Protein AF-A0A816RWE4-F1 (afdb_monomer)

Secondary structure (DSSP, 8-state):
-------PPPPPPP-----------S------PPP------------SS---PPPTTHHHHHHHHHHHHHHHHHHHHHHHHHHHHHHHHHHHHHHHHHHHHHHHHHHHHHHHHHHHHHHHHHHHHHHHHHHHHHHHHHHHHHHHHHHHHHHHHHHHHHHHHHHHHHHHHHHHHHHHHTT-

pLDDT: mean 78.73, std 23.12, range [39.03, 98.75]

Foldseek 3Di:
DDDDDDDDDDPDDDDDDDDDPPDDDPDDDDDDDDDDPDPDPDPPDDPPPPPPPPPPCVVVVVVVVVVVVVVVVVVVVVVVVVVVVVVVVVVVVVVVVVVVVVVVVVVVVVVVVVVVVVVVVVVVVVVVVVVVVVVVVVVVVVVVVVVVVVVVVVVVVVVVVVVVVVVVVVVVVVVVVVVD

Mean predicted aligned error: 17.68 Å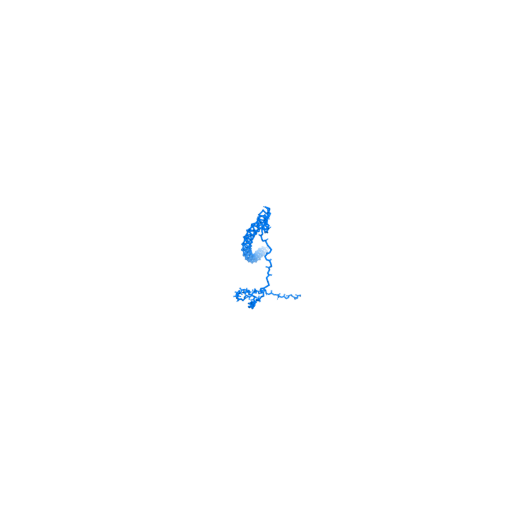

Sequence (180 aa):
MNGNPGRTFRPSDPVGYSREYAGKSPYPAGKHGKSLEHGSSIPVKNTAGLFRRIPANANTTIRQDIDAPEENVDEMRGNNQDLKVQMLELETANLRLCVDNENLKIQLGALELSNNQLRIDHNNIQEEFQKRIEKLDEENNGLKGKISSIESNFVKFMLSNRNVEKSQDQHLGNYLLAKN

Structure (mmCIF, N/CA/C/O backbone):
data_AF-A0A816RWE4-F1
#
_entry.id   AF-A0A816RWE4-F1
#
loop_
_atom_site.group_PDB
_atom_site.id
_atom_site.type_symbol
_atom_site.label_atom_id
_atom_site.label_alt_id
_atom_site.label_comp_id
_atom_site.label_asym_id
_atom_site.label_entity_id
_atom_site.label_seq_id
_atom_site.pdbx_PDB_ins_code
_atom_site.Cartn_x
_atom_site.Cartn_y
_atom_site.Cartn_z
_atom_site.occupancy
_atom_site.B_iso_or_equiv
_atom_site.auth_seq_id
_atom_site.auth_comp_id
_atom_site.auth_asym_id
_atom_site.auth_atom_id
_atom_site.pdbx_PDB_model_num
ATOM 1 N N . MET A 1 1 ? 11.931 -30.552 1.132 1.00 41.81 1 MET A N 1
ATOM 2 C CA . MET A 1 1 ? 12.435 -30.260 -0.227 1.00 41.81 1 MET A CA 1
ATOM 3 C C . MET A 1 1 ? 13.533 -29.222 -0.080 1.00 41.81 1 MET A C 1
ATOM 5 O O . MET A 1 1 ? 13.241 -28.100 0.301 1.00 41.81 1 MET A O 1
ATOM 9 N N . ASN A 1 2 ? 14.784 -29.650 -0.250 1.00 41.25 2 ASN A N 1
ATOM 10 C CA . ASN A 1 2 ? 15.987 -28.831 -0.091 1.00 41.25 2 ASN A CA 1
ATOM 11 C C . ASN A 1 2 ? 16.332 -28.176 -1.436 1.00 41.25 2 ASN A C 1
ATOM 13 O O . ASN A 1 2 ? 16.462 -28.890 -2.428 1.00 41.25 2 ASN A O 1
ATOM 17 N N . GLY A 1 3 ? 16.490 -26.851 -1.466 1.00 41.34 3 GLY A N 1
ATOM 18 C CA . GLY A 1 3 ? 16.921 -26.093 -2.644 1.00 41.34 3 GLY A CA 1
ATOM 19 C C . GLY A 1 3 ? 18.145 -25.235 -2.323 1.00 41.34 3 GLY A C 1
ATOM 20 O O . GLY A 1 3 ? 18.082 -24.364 -1.463 1.00 41.34 3 GLY A O 1
ATOM 21 N N . ASN A 1 4 ? 19.258 -25.524 -2.998 1.00 42.47 4 ASN A N 1
ATOM 22 C CA . ASN A 1 4 ? 20.558 -24.847 -2.907 1.00 42.47 4 ASN A CA 1
ATOM 23 C C . ASN A 1 4 ? 20.498 -23.343 -3.259 1.00 42.47 4 ASN A C 1
ATOM 25 O O . ASN A 1 4 ? 19.939 -23.009 -4.304 1.00 42.47 4 ASN A O 1
ATOM 29 N N . PRO A 1 5 ? 21.204 -22.455 -2.530 1.00 50.00 5 PRO A N 1
ATOM 30 C CA . PRO A 1 5 ? 21.540 -21.117 -2.999 1.00 50.00 5 PRO A CA 1
ATOM 31 C C . PRO A 1 5 ? 22.937 -21.145 -3.636 1.00 50.00 5 PRO A C 1
ATOM 33 O O . PRO A 1 5 ? 23.948 -21.302 -2.955 1.00 50.00 5 PRO A O 1
ATOM 36 N N . GLY A 1 6 ? 23.017 -21.022 -4.960 1.00 41.47 6 GLY A N 1
ATOM 37 C CA . GLY A 1 6 ? 24.295 -21.080 -5.663 1.00 41.47 6 GLY A CA 1
ATOM 38 C C . GLY A 1 6 ? 24.318 -20.231 -6.921 1.00 41.47 6 GLY A C 1
ATOM 39 O O . GLY A 1 6 ? 23.853 -20.686 -7.960 1.00 41.47 6 GLY A O 1
ATOM 40 N N . ARG A 1 7 ? 24.932 -19.046 -6.811 1.00 41.78 7 ARG A N 1
ATOM 41 C CA . ARG A 1 7 ? 26.006 -18.496 -7.671 1.00 41.78 7 ARG A CA 1
ATOM 42 C C . ARG A 1 7 ? 25.9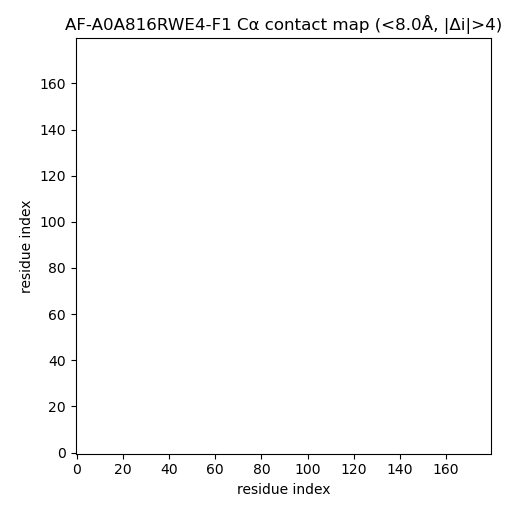33 -16.969 -7.694 1.00 41.78 7 ARG A C 1
ATOM 44 O O . ARG A 1 7 ? 25.131 -16.364 -8.395 1.00 41.78 7 ARG A O 1
ATOM 51 N N . THR A 1 8 ? 26.821 -16.362 -6.920 1.00 44.28 8 THR A N 1
ATOM 52 C CA . THR A 1 8 ? 27.220 -14.964 -7.038 1.00 44.28 8 THR A CA 1
ATOM 53 C C . THR A 1 8 ? 27.994 -14.780 -8.345 1.00 44.28 8 THR A C 1
ATOM 55 O O . THR A 1 8 ? 29.005 -15.442 -8.581 1.00 44.28 8 THR A O 1
ATOM 58 N N . PHE A 1 9 ? 27.514 -13.898 -9.221 1.00 40.12 9 PHE A N 1
ATOM 59 C CA . PHE A 1 9 ? 28.276 -13.446 -10.382 1.00 40.12 9 PHE A CA 1
ATOM 60 C C . PHE A 1 9 ? 29.355 -12.467 -9.905 1.00 40.12 9 PHE A C 1
ATOM 62 O O . PHE A 1 9 ? 29.047 -11.414 -9.349 1.00 40.12 9 PHE A O 1
ATOM 69 N N . ARG A 1 10 ? 30.626 -12.832 -10.094 1.00 47.78 10 ARG A N 1
ATOM 70 C CA . ARG A 1 10 ? 31.753 -11.897 -9.992 1.00 47.78 10 ARG A CA 1
ATOM 71 C C . ARG A 1 10 ? 31.844 -11.089 -11.294 1.00 47.78 10 ARG A C 1
ATOM 73 O O . ARG A 1 10 ? 31.761 -11.708 -12.355 1.00 47.78 10 ARG A O 1
ATOM 80 N N . PRO A 1 11 ? 32.069 -9.766 -11.249 1.00 44.19 11 PRO A N 1
ATOM 81 C CA . PRO A 1 11 ? 32.517 -9.021 -12.417 1.00 44.19 11 PRO A CA 1
ATOM 82 C C . PRO A 1 11 ? 33.961 -9.434 -12.709 1.00 44.19 11 PRO A C 1
ATOM 84 O O . PRO A 1 11 ? 34.829 -9.315 -11.848 1.00 44.19 11 PRO A O 1
ATOM 87 N N . SER A 1 12 ? 34.203 -9.988 -13.890 1.00 49.16 12 SER A N 1
ATOM 88 C CA . SER A 1 12 ? 35.543 -10.254 -14.407 1.00 49.16 12 SER A CA 1
ATOM 89 C C . SER A 1 12 ? 36.267 -8.945 -14.740 1.00 49.16 12 SER A C 1
ATOM 91 O O . SER A 1 12 ? 35.668 -8.026 -15.298 1.00 49.16 12 SER A O 1
ATOM 93 N N . ASP A 1 13 ? 37.547 -8.907 -14.377 1.00 45.16 13 ASP A N 1
ATOM 94 C CA . ASP A 1 13 ? 38.503 -7.805 -14.512 1.00 45.16 13 ASP A CA 1
ATOM 95 C C . ASP A 1 13 ? 38.613 -7.215 -15.939 1.00 45.16 13 ASP A C 1
ATOM 97 O O . ASP A 1 13 ? 38.348 -7.909 -16.928 1.00 45.16 13 ASP A O 1
ATOM 101 N N . PRO A 1 14 ? 39.048 -5.945 -16.082 1.00 46.03 14 PRO A N 1
ATOM 102 C CA . PRO A 1 14 ? 39.223 -5.305 -17.381 1.00 46.03 14 PRO A CA 1
ATOM 103 C C . PRO A 1 14 ? 40.399 -5.921 -18.152 1.00 46.03 14 PRO A C 1
ATOM 105 O O . PRO A 1 14 ? 41.547 -5.903 -17.708 1.00 46.03 14 PRO A O 1
ATOM 108 N N . VAL A 1 15 ? 40.117 -6.428 -19.353 1.00 45.50 15 VAL A N 1
ATOM 109 C CA . VAL A 1 15 ? 41.131 -6.873 -20.316 1.00 45.50 15 VAL A CA 1
ATOM 110 C C . VAL A 1 15 ? 41.875 -5.643 -20.842 1.00 45.50 15 VAL A C 1
ATOM 112 O O . VAL A 1 15 ? 41.379 -4.911 -21.697 1.00 45.50 15 VAL A O 1
ATOM 115 N N . GLY A 1 16 ? 43.072 -5.404 -20.307 1.00 39.03 16 GLY A N 1
ATOM 116 C CA . GLY A 1 16 ? 44.009 -4.415 -20.824 1.00 39.03 16 GLY A CA 1
ATOM 117 C C . GLY A 1 16 ? 44.544 -4.835 -22.192 1.00 39.03 16 GLY A C 1
ATOM 118 O O . GLY A 1 16 ? 45.297 -5.799 -22.300 1.00 39.03 16 GLY A O 1
ATOM 119 N N . TYR A 1 17 ? 44.188 -4.094 -23.240 1.00 40.75 17 TYR A N 1
ATOM 120 C CA . TYR A 1 17 ? 44.867 -4.174 -24.532 1.00 40.75 17 TYR A CA 1
ATOM 121 C C . TYR A 1 17 ? 45.996 -3.140 -24.581 1.00 40.75 17 TYR A C 1
ATOM 123 O O . TYR A 1 17 ? 45.806 -2.003 -25.007 1.00 40.75 17 TYR A O 1
ATOM 131 N N . SER A 1 18 ? 47.193 -3.551 -24.166 1.00 40.19 18 SER A N 1
ATOM 132 C CA . SER A 1 18 ? 48.439 -2.852 -24.493 1.00 40.19 18 SER A CA 1
ATOM 133 C C . SER A 1 18 ? 48.822 -3.172 -25.943 1.00 40.19 18 SER A C 1
ATOM 135 O O . SER A 1 18 ? 49.126 -4.319 -26.264 1.00 40.19 18 SER A O 1
ATOM 137 N N . ARG A 1 19 ? 48.817 -2.177 -26.842 1.00 41.38 19 ARG A N 1
ATOM 138 C CA . ARG A 1 19 ? 49.478 -2.292 -28.156 1.00 41.38 19 ARG A CA 1
ATOM 139 C C . ARG A 1 19 ? 50.948 -1.914 -28.009 1.00 41.38 19 ARG A C 1
ATOM 141 O O . ARG A 1 19 ? 51.299 -0.741 -28.085 1.00 41.38 19 ARG A O 1
ATOM 148 N N . GLU A 1 20 ? 51.809 -2.910 -27.857 1.00 42.03 20 GLU A N 1
ATOM 149 C CA . GLU A 1 20 ? 53.236 -2.753 -28.133 1.00 42.03 20 GLU A CA 1
ATOM 150 C C . GLU A 1 20 ? 53.453 -2.828 -29.654 1.00 42.03 20 GLU A C 1
ATOM 152 O O . GLU A 1 20 ? 53.408 -3.898 -30.260 1.00 42.03 20 GLU A O 1
ATOM 157 N N . TYR A 1 21 ? 53.666 -1.680 -30.303 1.00 42.62 21 TYR A N 1
ATOM 158 C CA . TYR A 1 21 ? 54.149 -1.630 -31.686 1.00 42.62 21 TYR A CA 1
ATOM 159 C C . TYR A 1 21 ? 55.658 -1.909 -31.704 1.00 42.62 21 TYR A C 1
ATOM 161 O O . TYR A 1 21 ? 56.482 -0.996 -31.695 1.00 42.62 21 TYR A O 1
ATOM 169 N N . ALA A 1 22 ? 56.034 -3.187 -31.748 1.00 43.06 22 ALA A N 1
ATOM 170 C CA . ALA A 1 22 ? 57.387 -3.592 -32.111 1.00 43.06 22 ALA A CA 1
ATOM 171 C C . ALA A 1 22 ? 57.537 -3.518 -33.640 1.00 43.06 22 ALA A C 1
ATOM 173 O O . ALA A 1 22 ? 57.115 -4.409 -34.377 1.00 43.06 22 ALA A O 1
ATOM 174 N N . GLY A 1 23 ? 58.130 -2.429 -34.128 1.00 51.44 23 GLY A N 1
ATOM 175 C CA . GLY A 1 23 ? 58.488 -2.270 -35.533 1.00 51.44 23 GLY A CA 1
ATOM 176 C C . GLY A 1 23 ? 59.539 -3.293 -35.965 1.00 51.44 23 GLY A C 1
ATOM 177 O O . GLY A 1 23 ? 60.712 -3.162 -35.622 1.00 51.44 23 GLY A O 1
ATOM 178 N N . LYS A 1 24 ? 59.132 -4.286 -36.761 1.00 43.72 24 LYS A N 1
ATOM 179 C CA . LYS A 1 24 ? 60.023 -5.060 -37.637 1.00 43.72 24 LYS A CA 1
ATOM 180 C C . LYS A 1 24 ? 59.318 -5.306 -38.972 1.00 43.72 24 LYS A C 1
ATOM 182 O O . LYS A 1 24 ? 58.283 -5.962 -39.024 1.00 43.72 24 LYS A O 1
ATOM 187 N N . SER A 1 25 ? 59.875 -4.733 -40.040 1.00 48.53 25 SER A N 1
ATOM 188 C CA . SER A 1 25 ? 59.449 -4.959 -41.426 1.00 48.53 25 SER A CA 1
ATOM 189 C C . SER A 1 25 ? 59.638 -6.439 -41.804 1.00 48.53 25 SER A C 1
ATOM 191 O O . SER A 1 25 ? 60.697 -6.990 -41.496 1.00 48.53 25 SER A O 1
ATOM 193 N N . PRO A 1 26 ? 58.665 -7.092 -42.467 1.00 51.38 26 PRO A N 1
ATOM 194 C CA . PRO A 1 26 ? 58.717 -8.522 -42.771 1.00 51.38 26 PRO A CA 1
ATOM 195 C C . PRO A 1 26 ? 59.536 -8.867 -44.027 1.00 51.38 26 PRO A C 1
ATOM 197 O O . PRO A 1 26 ? 59.559 -10.028 -44.431 1.00 51.38 26 PRO A O 1
ATOM 200 N N . TYR A 1 27 ? 60.216 -7.906 -44.661 1.00 55.62 27 TYR A N 1
ATOM 201 C CA . TYR A 1 27 ? 60.960 -8.169 -45.895 1.00 55.62 27 TYR A CA 1
ATOM 202 C C . TYR A 1 27 ? 62.472 -8.273 -45.644 1.00 55.62 27 TYR A C 1
ATOM 204 O O . TYR A 1 27 ? 63.076 -7.312 -45.161 1.00 55.62 27 TYR A O 1
ATOM 212 N N . PRO A 1 28 ? 63.120 -9.402 -45.989 1.00 47.84 28 PRO A N 1
ATOM 213 C CA . PRO A 1 28 ? 64.572 -9.493 -45.958 1.00 47.84 28 PRO A CA 1
ATOM 214 C C . PRO A 1 28 ? 65.176 -8.572 -47.025 1.00 47.84 28 PRO A C 1
ATOM 216 O O . PRO A 1 28 ? 64.747 -8.575 -48.179 1.00 47.84 28 PRO A O 1
ATOM 219 N N . ALA A 1 29 ? 66.195 -7.799 -46.643 1.00 56.84 29 ALA A N 1
ATOM 220 C CA . ALA A 1 29 ? 66.985 -6.991 -47.565 1.00 56.84 29 ALA A CA 1
ATOM 221 C C . ALA A 1 29 ? 67.617 -7.899 -48.636 1.00 56.84 29 ALA A C 1
ATOM 223 O O . ALA A 1 29 ? 68.521 -8.692 -48.358 1.00 56.84 29 ALA A O 1
ATOM 224 N N . GLY A 1 30 ? 67.090 -7.814 -49.859 1.00 43.62 30 GLY A N 1
ATOM 225 C CA . GLY A 1 30 ? 67.571 -8.560 -51.014 1.00 43.62 30 GLY A CA 1
ATOM 226 C C . GLY A 1 30 ? 69.014 -8.189 -51.343 1.00 43.62 30 GLY A C 1
ATOM 227 O O . GLY A 1 30 ? 69.360 -7.019 -51.483 1.00 43.62 30 GLY A O 1
ATOM 228 N N . LYS A 1 31 ? 69.858 -9.217 -51.439 1.00 46.16 31 LYS A N 1
ATOM 229 C CA . LYS A 1 31 ? 71.290 -9.134 -51.729 1.00 46.16 31 LYS A CA 1
ATOM 230 C C . LYS A 1 31 ? 71.556 -8.501 -53.099 1.00 46.16 31 LYS A C 1
ATOM 232 O O . LYS A 1 31 ? 70.871 -8.796 -54.072 1.00 46.16 31 LYS A O 1
ATOM 237 N N . HIS A 1 32 ? 72.622 -7.704 -53.140 1.00 47.59 32 HIS A N 1
ATOM 238 C CA . HIS A 1 32 ? 73.290 -7.144 -54.314 1.00 47.59 32 HIS A CA 1
ATOM 239 C C . HIS A 1 32 ? 73.225 -8.045 -55.561 1.00 47.59 32 HIS A C 1
ATOM 241 O O . HIS A 1 32 ? 73.818 -9.127 -55.599 1.00 47.59 32 HIS A O 1
ATOM 247 N N . GLY A 1 33 ? 72.531 -7.563 -56.594 1.00 39.75 33 GLY A N 1
ATOM 248 C CA . GLY A 1 33 ? 72.580 -8.118 -57.941 1.00 39.75 33 GLY A CA 1
ATOM 249 C C . GLY A 1 33 ? 73.895 -7.731 -58.609 1.00 39.75 33 GLY A C 1
ATOM 250 O O . GLY A 1 33 ? 74.193 -6.552 -58.775 1.00 39.75 33 GLY A O 1
ATOM 251 N N . LYS A 1 34 ? 74.692 -8.742 -58.946 1.00 44.53 34 LYS A N 1
ATOM 252 C CA . LYS A 1 34 ? 75.947 -8.626 -59.687 1.00 44.53 34 LYS A CA 1
ATOM 253 C C . LYS A 1 34 ? 75.674 -8.090 -61.094 1.00 44.53 34 LYS A C 1
ATOM 255 O O . LYS A 1 34 ? 74.778 -8.583 -61.776 1.00 44.53 34 LYS A O 1
ATOM 260 N N . SER A 1 35 ? 76.476 -7.123 -61.521 1.00 45.09 35 SER A N 1
ATOM 261 C CA . SER A 1 35 ? 76.560 -6.640 -62.897 1.00 45.09 35 SER A CA 1
ATOM 262 C C . SER A 1 35 ? 76.860 -7.814 -63.833 1.00 45.09 35 SER A C 1
ATOM 264 O O . SER A 1 35 ? 77.901 -8.457 -63.698 1.00 45.09 35 SER A O 1
ATOM 266 N N . LEU A 1 36 ? 75.949 -8.118 -64.759 1.00 43.00 36 LEU A N 1
ATOM 267 C CA . LEU A 1 36 ? 76.207 -9.046 -65.856 1.00 43.00 36 LEU A CA 1
ATOM 268 C C . LEU A 1 36 ? 76.582 -8.211 -67.085 1.00 43.00 36 LEU A C 1
ATOM 270 O O . LEU A 1 36 ? 75.723 -7.749 -67.833 1.00 43.00 36 LEU A O 1
ATOM 274 N N . GLU A 1 37 ? 77.878 -7.968 -67.256 1.00 47.75 37 GLU A N 1
ATOM 275 C CA . GLU A 1 37 ? 78.427 -7.383 -68.475 1.00 47.75 37 GLU A CA 1
ATOM 276 C C . GLU A 1 37 ? 78.462 -8.437 -69.582 1.00 47.75 37 GLU A C 1
ATOM 278 O O . GLU A 1 37 ? 79.441 -9.157 -69.739 1.00 47.75 37 GLU A O 1
ATOM 283 N N . HIS A 1 38 ? 77.400 -8.513 -70.379 1.00 40.59 38 HIS A N 1
ATOM 284 C CA . HIS A 1 38 ? 77.469 -9.094 -71.717 1.00 40.59 38 HIS A CA 1
ATOM 285 C C . HIS A 1 38 ? 76.705 -8.194 -72.688 1.00 40.59 38 HIS A C 1
ATOM 287 O O . HIS A 1 38 ? 75.512 -8.363 -72.939 1.00 40.59 38 HIS A O 1
ATOM 293 N N . GLY A 1 39 ? 77.428 -7.212 -73.231 1.00 41.03 39 GLY A N 1
ATOM 294 C CA . GLY A 1 39 ? 77.008 -6.432 -74.388 1.00 41.03 39 GLY A CA 1
ATOM 295 C C . GLY A 1 39 ? 76.934 -7.328 -75.619 1.00 41.0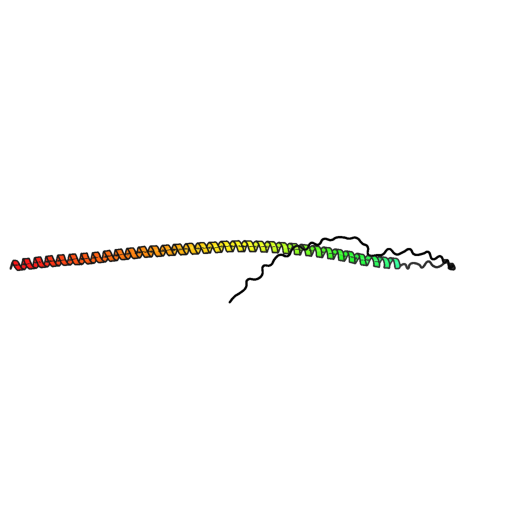3 39 GLY A C 1
ATOM 296 O O . GLY A 1 39 ? 77.905 -7.474 -76.355 1.00 41.03 39 GLY A O 1
ATOM 297 N N . SER A 1 40 ? 75.770 -7.935 -75.841 1.00 44.06 40 SER A N 1
ATOM 298 C CA . SER A 1 40 ? 75.396 -8.444 -77.155 1.00 44.06 40 SER A CA 1
ATOM 299 C C . SER A 1 40 ? 74.819 -7.280 -77.956 1.00 44.06 40 SER A C 1
ATOM 301 O O . SER A 1 40 ? 73.870 -6.612 -77.550 1.00 44.06 40 SER A O 1
ATOM 303 N N . SER A 1 41 ? 75.482 -6.987 -79.071 1.00 48.41 41 SER A N 1
ATOM 304 C CA . SER A 1 41 ? 75.121 -5.936 -80.013 1.00 48.41 41 SER A CA 1
ATOM 305 C C . SER A 1 41 ? 73.701 -6.184 -80.534 1.00 48.41 41 SER A C 1
ATOM 307 O O . SER A 1 41 ? 73.469 -7.106 -81.315 1.00 48.41 41 SER A O 1
ATOM 309 N N . ILE A 1 42 ? 72.733 -5.390 -80.068 1.00 49.12 42 ILE A N 1
ATOM 310 C CA . ILE A 1 42 ? 71.399 -5.340 -80.666 1.00 49.12 42 ILE A CA 1
ATOM 311 C C . ILE A 1 42 ? 71.553 -4.556 -81.973 1.00 49.12 42 ILE A C 1
ATOM 313 O O . ILE A 1 42 ? 71.934 -3.383 -81.924 1.00 49.12 42 ILE A O 1
ATOM 317 N N . PRO A 1 43 ? 71.266 -5.143 -83.147 1.00 43.16 43 PRO A N 1
ATOM 318 C CA . PRO A 1 43 ? 71.270 -4.382 -84.383 1.00 43.16 43 PRO A CA 1
ATOM 319 C C . PRO A 1 43 ? 70.187 -3.304 -84.287 1.00 43.16 43 PRO A C 1
ATOM 321 O O . PRO A 1 43 ? 69.002 -3.609 -84.129 1.00 43.16 43 PRO A O 1
ATOM 324 N N . VAL A 1 44 ? 70.607 -2.039 -84.374 1.00 44.94 44 VAL A N 1
ATOM 325 C CA . VAL A 1 44 ? 69.733 -0.866 -84.456 1.00 44.94 44 VAL A CA 1
ATOM 326 C C . VAL A 1 44 ? 68.933 -0.970 -85.753 1.00 44.94 44 VAL A C 1
ATOM 328 O O . VAL A 1 44 ? 69.330 -0.486 -86.811 1.00 44.94 44 VAL A O 1
ATOM 331 N N . LYS A 1 45 ? 67.792 -1.657 -85.691 1.00 43.78 45 LYS A N 1
ATOM 332 C CA . LYS A 1 45 ? 66.766 -1.574 -86.723 1.00 43.78 45 LYS A CA 1
ATOM 333 C C . LYS A 1 45 ? 66.095 -0.216 -86.562 1.00 43.78 45 LYS A C 1
ATOM 335 O O . LYS A 1 45 ? 65.339 -0.019 -85.619 1.00 43.78 45 LYS A O 1
ATOM 340 N N . ASN A 1 46 ? 66.441 0.697 -87.467 1.00 45.03 46 ASN A N 1
ATOM 341 C CA . ASN A 1 46 ? 65.725 1.921 -87.832 1.00 45.03 46 ASN A CA 1
ATOM 342 C C . ASN A 1 46 ? 64.485 2.223 -86.964 1.00 45.03 46 ASN A C 1
ATOM 344 O O . ASN A 1 46 ? 63.375 1.770 -87.243 1.00 45.03 46 ASN A O 1
ATOM 348 N N . THR A 1 47 ? 64.658 3.052 -85.937 1.00 49.75 47 THR A N 1
ATOM 349 C CA . THR A 1 47 ? 63.589 3.633 -85.104 1.00 49.75 47 THR A CA 1
ATOM 350 C C . THR A 1 47 ? 62.841 4.762 -85.827 1.00 49.75 47 THR A C 1
ATOM 352 O O . THR A 1 47 ? 62.389 5.719 -85.210 1.00 49.75 47 THR A O 1
ATOM 355 N N . ALA A 1 48 ? 62.666 4.654 -87.146 1.00 44.44 48 ALA A N 1
ATOM 356 C CA . ALA A 1 48 ? 61.958 5.644 -87.959 1.00 44.44 48 ALA A CA 1
ATOM 357 C C . ALA A 1 48 ? 60.434 5.401 -88.043 1.00 44.44 48 ALA A C 1
ATOM 359 O O . ALA A 1 48 ? 59.730 6.164 -88.695 1.00 44.44 48 ALA A O 1
ATOM 360 N N . GLY A 1 49 ? 59.900 4.362 -87.386 1.00 47.28 49 GLY A N 1
ATOM 361 C CA . GLY A 1 49 ? 58.474 4.008 -87.477 1.00 47.28 49 GLY A CA 1
ATOM 362 C C . GLY A 1 49 ? 57.813 3.522 -86.187 1.00 47.28 49 GLY A C 1
ATOM 363 O O . GLY A 1 49 ? 56.674 3.070 -86.235 1.00 47.28 49 GLY A O 1
ATOM 364 N N . LEU A 1 50 ? 58.490 3.591 -85.033 1.00 47.25 50 LEU A N 1
ATOM 365 C CA . LEU A 1 50 ? 57.987 3.005 -83.781 1.00 47.25 50 LEU A CA 1
ATOM 366 C C . LEU A 1 50 ? 57.331 4.008 -82.818 1.00 47.25 50 LEU A C 1
ATOM 368 O O . LEU A 1 50 ? 57.179 3.713 -81.635 1.00 47.25 50 LEU A O 1
ATOM 372 N N . PHE A 1 51 ? 56.876 5.163 -83.306 1.00 50.06 51 PHE A N 1
ATOM 373 C CA . PHE A 1 51 ? 55.850 5.918 -82.589 1.00 50.06 51 PHE A CA 1
ATOM 374 C C . PHE A 1 51 ? 54.517 5.198 -82.796 1.00 50.06 51 PHE A C 1
ATOM 376 O O . PHE A 1 51 ? 53.739 5.536 -83.689 1.00 50.06 51 PHE A O 1
ATOM 383 N N . ARG A 1 52 ? 54.248 4.170 -81.977 1.00 56.19 52 ARG A N 1
ATOM 384 C CA . ARG A 1 52 ? 52.871 3.704 -81.786 1.00 56.19 52 ARG A CA 1
ATOM 385 C C . ARG A 1 52 ? 52.080 4.926 -81.334 1.00 56.19 52 ARG A C 1
ATOM 387 O O . ARG A 1 52 ? 52.281 5.402 -80.220 1.00 56.19 52 ARG A O 1
ATOM 394 N N . ARG A 1 53 ? 51.237 5.470 -82.220 1.00 57.16 53 ARG A N 1
ATOM 395 C CA . ARG A 1 53 ? 50.255 6.489 -81.846 1.00 57.16 53 ARG A CA 1
ATOM 396 C C . ARG A 1 53 ? 49.500 5.921 -80.650 1.00 57.16 53 ARG A C 1
ATOM 398 O O . ARG A 1 53 ? 48.870 4.874 -80.787 1.00 57.16 53 ARG A O 1
ATOM 405 N N . ILE A 1 54 ? 49.611 6.572 -79.492 1.00 61.19 54 ILE A N 1
ATOM 406 C CA . ILE A 1 54 ? 48.697 6.317 -78.381 1.00 61.19 54 ILE A CA 1
ATOM 407 C C . ILE A 1 54 ? 47.304 6.511 -78.986 1.00 61.19 54 ILE A C 1
ATOM 409 O O . ILE A 1 54 ? 47.052 7.576 -79.564 1.00 61.19 54 ILE A O 1
ATOM 413 N N . PRO A 1 55 ? 46.448 5.479 -78.996 1.00 64.69 55 PRO A N 1
ATOM 414 C CA . PRO A 1 55 ? 45.157 5.609 -79.637 1.00 64.69 55 PRO A CA 1
ATOM 415 C C . PRO A 1 55 ? 44.396 6.702 -78.882 1.00 64.69 55 PRO A C 1
ATOM 417 O O . PRO A 1 55 ? 44.494 6.801 -77.660 1.00 64.69 55 PRO A O 1
ATOM 420 N N . ALA A 1 56 ? 43.706 7.586 -79.607 1.00 63.62 56 ALA A N 1
ATOM 421 C CA . ALA A 1 56 ? 43.099 8.790 -79.025 1.00 63.62 56 ALA A CA 1
ATOM 422 C C . ALA A 1 56 ? 42.126 8.479 -77.864 1.00 63.62 56 ALA A C 1
ATOM 424 O O . ALA A 1 56 ? 41.846 9.347 -77.043 1.00 63.62 56 ALA A O 1
ATOM 425 N N . ASN A 1 57 ? 41.668 7.226 -77.778 1.00 68.94 57 ASN A N 1
ATOM 426 C CA . ASN A 1 57 ? 40.805 6.691 -76.735 1.00 68.94 57 ASN A CA 1
ATOM 427 C C . ASN A 1 57 ? 41.535 6.197 -75.468 1.00 68.94 57 ASN A C 1
ATOM 429 O O . ASN A 1 57 ? 40.883 5.999 -74.451 1.00 68.94 57 ASN A O 1
ATOM 433 N N . ALA A 1 58 ? 42.859 6.015 -75.473 1.00 65.81 58 ALA A N 1
ATOM 434 C CA . ALA A 1 58 ? 43.580 5.540 -74.287 1.00 65.81 58 ALA A CA 1
ATOM 435 C C . ALA A 1 58 ? 43.490 6.551 -73.135 1.00 65.81 58 ALA A C 1
ATOM 437 O O . ALA A 1 58 ? 43.306 6.164 -71.989 1.00 65.81 58 ALA A O 1
ATOM 438 N N . ASN A 1 59 ? 43.533 7.852 -73.439 1.00 69.69 59 ASN A N 1
ATOM 439 C CA . ASN A 1 59 ? 43.365 8.901 -72.432 1.00 69.69 59 ASN A CA 1
ATOM 440 C C . ASN A 1 59 ? 41.936 8.967 -71.876 1.00 69.69 59 ASN A C 1
ATOM 442 O O . ASN A 1 59 ? 41.761 9.325 -70.717 1.00 69.69 59 ASN A O 1
ATOM 446 N N . THR A 1 60 ? 40.918 8.641 -72.677 1.00 72.31 60 THR A N 1
ATOM 447 C CA . THR A 1 60 ? 39.530 8.581 -72.193 1.00 72.31 60 THR A CA 1
ATOM 448 C C . THR A 1 60 ? 39.282 7.340 -71.345 1.00 72.31 60 THR A C 1
ATOM 450 O O . THR A 1 60 ? 38.635 7.458 -70.314 1.00 72.31 60 THR A O 1
ATOM 453 N N . THR A 1 61 ? 39.844 6.188 -71.720 1.00 72.62 61 THR A N 1
ATOM 454 C CA . THR A 1 61 ? 39.744 4.953 -70.928 1.00 72.62 61 THR A CA 1
ATOM 455 C C . THR A 1 61 ? 40.480 5.091 -69.597 1.00 72.62 61 THR A C 1
ATOM 457 O O . THR A 1 61 ? 39.893 4.815 -68.565 1.00 72.62 61 THR A O 1
ATOM 460 N N . ILE A 1 62 ? 41.699 5.646 -69.584 1.00 73.31 62 ILE A N 1
ATOM 461 C CA . ILE A 1 62 ? 42.445 5.890 -68.336 1.00 73.31 62 ILE A CA 1
ATOM 462 C C . ILE A 1 62 ? 41.699 6.857 -67.403 1.00 73.31 62 ILE A C 1
ATOM 464 O O . ILE A 1 62 ? 41.726 6.667 -66.196 1.00 73.31 62 ILE A O 1
ATOM 468 N N . ARG A 1 63 ? 41.026 7.887 -67.936 1.00 70.38 63 ARG A N 1
ATOM 469 C CA . ARG A 1 63 ? 40.197 8.789 -67.116 1.00 70.38 63 ARG A CA 1
ATOM 470 C C . ARG A 1 63 ? 38.995 8.065 -66.519 1.00 70.38 63 ARG A C 1
ATOM 472 O O . ARG A 1 63 ? 38.796 8.144 -65.320 1.00 70.38 63 ARG A O 1
ATOM 479 N N . GLN A 1 64 ? 38.269 7.290 -67.324 1.00 72.31 64 GLN A N 1
ATOM 480 C CA . GLN A 1 64 ? 37.158 6.465 -66.836 1.00 72.31 64 GLN A CA 1
ATOM 481 C C . GLN A 1 64 ? 37.607 5.456 -65.767 1.00 72.31 64 GLN A C 1
ATOM 483 O O . GLN A 1 64 ? 36.906 5.263 -64.778 1.00 72.31 64 GLN A O 1
ATOM 488 N N . ASP A 1 65 ? 38.794 4.866 -65.933 1.00 72.00 65 ASP A N 1
ATOM 489 C CA . ASP A 1 65 ? 39.385 3.921 -64.981 1.00 72.00 65 ASP A CA 1
ATOM 490 C C . ASP A 1 65 ? 39.841 4.590 -63.665 1.00 72.00 65 ASP A C 1
ATOM 492 O O . ASP A 1 65 ? 40.012 3.895 -62.665 1.00 72.00 65 ASP A O 1
ATOM 496 N N . ILE A 1 66 ? 40.040 5.915 -63.647 1.00 73.06 66 ILE A N 1
ATOM 497 C CA . ILE A 1 66 ? 40.377 6.706 -62.448 1.00 73.06 66 ILE A CA 1
ATOM 498 C C . ILE A 1 66 ? 39.110 7.254 -61.778 1.00 73.06 66 ILE A C 1
ATOM 500 O O . ILE A 1 66 ? 38.971 7.142 -60.563 1.00 73.06 66 ILE A O 1
ATOM 504 N N . ASP A 1 67 ? 38.166 7.779 -62.560 1.00 74.94 67 ASP A N 1
ATOM 505 C CA . ASP A 1 67 ? 36.946 8.412 -62.050 1.00 74.94 67 ASP A CA 1
ATOM 506 C C . ASP A 1 67 ? 36.007 7.383 -61.373 1.00 74.94 67 ASP A C 1
ATOM 508 O O . ASP A 1 67 ? 35.400 7.667 -60.341 1.00 74.94 67 ASP A O 1
ATOM 512 N N . ALA A 1 68 ? 35.922 6.151 -61.896 1.00 70.25 68 ALA A N 1
ATOM 513 C CA . ALA A 1 68 ? 35.061 5.097 -61.344 1.00 70.25 68 ALA A CA 1
ATOM 514 C C . ALA A 1 68 ? 35.438 4.629 -59.913 1.00 70.25 68 ALA A C 1
ATOM 516 O O . ALA A 1 68 ? 34.548 4.494 -59.068 1.00 70.25 68 ALA A O 1
ATOM 517 N N . PRO A 1 69 ? 36.716 4.352 -59.581 1.00 77.00 69 PRO A N 1
ATOM 518 C CA . PRO A 1 69 ? 37.098 4.063 -58.201 1.00 77.00 69 PRO A CA 1
ATOM 519 C C . PRO A 1 69 ? 37.007 5.286 -57.275 1.00 77.00 69 PRO A C 1
ATOM 521 O O . PRO A 1 69 ? 36.786 5.083 -56.082 1.00 77.00 69 PRO A O 1
ATOM 524 N N . GLU A 1 70 ? 37.134 6.522 -57.775 1.00 75.88 70 GLU A N 1
ATOM 525 C CA . GLU A 1 70 ? 36.915 7.738 -56.970 1.00 75.88 70 GLU A CA 1
ATOM 526 C C . GLU A 1 70 ? 35.445 7.879 -56.537 1.00 75.88 70 GLU A C 1
ATOM 528 O O . GLU A 1 70 ? 35.183 8.070 -55.348 1.00 75.88 70 GLU A O 1
ATOM 533 N N . GLU A 1 71 ? 34.489 7.661 -57.449 1.00 76.38 71 GLU A N 1
ATOM 534 C CA . GLU A 1 71 ? 33.048 7.674 -57.141 1.00 76.38 71 GLU A CA 1
ATOM 535 C C . GLU A 1 71 ? 32.678 6.627 -56.071 1.00 76.38 71 GLU A C 1
ATOM 537 O O . GLU A 1 71 ? 31.969 6.923 -55.109 1.00 76.38 71 GLU A O 1
ATOM 542 N N . ASN A 1 72 ? 33.245 5.420 -56.167 1.00 87.88 72 ASN A N 1
ATOM 543 C CA . ASN A 1 72 ? 33.046 4.358 -55.175 1.00 87.88 72 ASN A CA 1
ATOM 544 C C . ASN A 1 72 ? 33.660 4.712 -53.803 1.00 87.88 72 ASN A C 1
ATOM 546 O O . ASN A 1 72 ? 33.100 4.405 -52.751 1.00 87.88 72 ASN A O 1
ATOM 550 N N . VAL A 1 73 ? 34.813 5.389 -53.779 1.00 90.62 73 VAL A N 1
ATOM 551 C CA . VAL A 1 73 ? 35.435 5.844 -52.524 1.00 90.62 73 VAL A CA 1
ATOM 552 C C . VAL A 1 73 ? 34.593 6.917 -51.835 1.00 90.62 73 VAL A C 1
ATOM 554 O O . VAL A 1 73 ? 34.464 6.881 -50.605 1.00 90.62 73 VAL A O 1
ATOM 557 N N . ASP A 1 74 ? 34.003 7.837 -52.592 1.00 91.31 74 ASP A N 1
ATOM 558 C CA . ASP A 1 74 ? 33.110 8.860 -52.046 1.00 91.31 74 ASP A CA 1
ATOM 559 C C . ASP A 1 74 ? 31.798 8.255 -51.527 1.00 91.31 74 ASP A C 1
ATOM 561 O O . ASP A 1 74 ? 31.370 8.594 -50.419 1.00 91.31 74 ASP A O 1
ATOM 565 N N . GLU A 1 75 ? 31.220 7.283 -52.239 1.00 93.81 75 GLU A N 1
ATOM 566 C CA . GLU A 1 75 ? 30.056 6.522 -51.766 1.00 93.81 75 GLU A CA 1
ATOM 567 C C . GLU A 1 75 ? 30.370 5.761 -50.466 1.00 93.81 75 GLU A C 1
ATOM 569 O O . GLU A 1 75 ? 29.644 5.871 -49.473 1.00 93.81 75 GLU A O 1
ATOM 574 N N . MET A 1 76 ? 31.498 5.043 -50.411 1.00 94.50 76 MET A N 1
ATOM 575 C CA . MET A 1 76 ? 31.941 4.353 -49.194 1.00 94.50 76 MET A CA 1
ATOM 576 C C . MET A 1 76 ? 32.170 5.316 -48.025 1.00 94.50 76 MET A C 1
ATOM 578 O O . MET A 1 76 ? 31.908 4.959 -46.872 1.00 94.50 76 MET A O 1
ATOM 582 N N . ARG A 1 77 ? 32.665 6.531 -48.293 1.00 94.56 77 ARG A N 1
ATOM 583 C CA . ARG A 1 77 ? 32.850 7.568 -47.272 1.00 94.56 77 ARG A CA 1
ATOM 584 C C . ARG A 1 77 ? 31.507 8.072 -46.745 1.00 94.56 77 ARG A C 1
ATOM 586 O O . ARG A 1 77 ? 31.374 8.208 -45.528 1.00 94.56 77 ARG A O 1
ATOM 593 N N . GLY A 1 78 ? 30.533 8.298 -47.629 1.00 96.00 78 GLY A N 1
ATOM 594 C CA . GLY A 1 78 ? 29.157 8.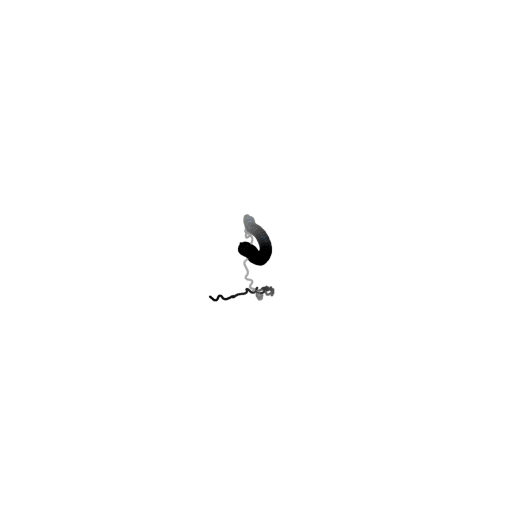648 -47.266 1.00 96.00 78 GLY A CA 1
ATOM 595 C C . GLY A 1 78 ? 28.519 7.579 -46.380 1.00 96.00 78 GLY A C 1
ATOM 596 O O . GLY A 1 78 ? 28.140 7.864 -45.246 1.00 96.00 78 GLY A O 1
ATOM 597 N N . ASN A 1 79 ? 28.550 6.321 -46.826 1.00 96.69 79 ASN A N 1
ATOM 598 C CA . ASN A 1 79 ? 28.013 5.183 -46.076 1.00 96.69 79 ASN A CA 1
ATOM 599 C C . ASN A 1 79 ? 28.661 5.030 -44.686 1.00 96.69 79 ASN A C 1
ATOM 601 O O . ASN A 1 79 ? 27.977 4.750 -43.702 1.00 96.69 79 ASN A O 1
ATOM 605 N N . ASN A 1 80 ? 29.978 5.238 -44.570 1.00 96.75 80 ASN A N 1
ATOM 606 C CA . ASN A 1 80 ? 30.664 5.210 -43.273 1.00 96.75 80 ASN A CA 1
ATOM 607 C C . ASN A 1 80 ? 30.188 6.326 -42.337 1.00 96.75 80 ASN A C 1
ATOM 609 O O . ASN A 1 80 ? 30.038 6.110 -41.132 1.00 96.75 80 ASN A O 1
ATOM 613 N N . GLN A 1 81 ? 29.975 7.523 -42.882 1.00 97.56 81 GLN A N 1
ATOM 614 C CA . GLN A 1 81 ? 29.489 8.656 -42.109 1.00 97.56 81 GLN A CA 1
ATOM 615 C C . GLN A 1 81 ? 28.058 8.406 -41.617 1.00 97.56 81 GLN A C 1
ATOM 617 O O . GLN A 1 81 ? 27.784 8.632 -40.438 1.00 97.56 81 GLN A O 1
ATOM 622 N N . ASP A 1 82 ? 27.189 7.861 -42.467 1.00 98.00 82 ASP A N 1
ATOM 623 C CA . ASP A 1 82 ? 25.808 7.521 -42.111 1.00 98.00 82 ASP A CA 1
ATOM 624 C C . ASP A 1 82 ? 25.746 6.433 -41.033 1.00 98.00 82 ASP A C 1
ATOM 626 O O . ASP A 1 82 ? 25.028 6.575 -40.042 1.00 98.00 82 ASP A O 1
ATOM 630 N N . LEU A 1 83 ? 26.558 5.378 -41.157 1.00 98.12 83 LEU A N 1
ATOM 631 C CA . LEU A 1 83 ? 26.668 4.338 -40.128 1.00 98.12 83 LEU A CA 1
ATOM 632 C C . LEU A 1 83 ? 27.150 4.904 -38.789 1.00 98.12 83 LEU A C 1
ATOM 634 O O . LEU A 1 83 ? 26.661 4.504 -37.731 1.00 98.12 83 LEU A O 1
ATOM 638 N N . LYS A 1 84 ? 28.086 5.857 -38.814 1.00 98.00 84 LYS A N 1
ATOM 639 C CA . LYS A 1 84 ? 28.563 6.524 -37.599 1.00 98.00 84 LYS A CA 1
ATOM 640 C C . LYS A 1 84 ? 27.462 7.351 -36.937 1.00 98.00 84 LYS A C 1
ATOM 642 O O . LYS A 1 84 ? 27.368 7.341 -35.711 1.00 98.00 84 LYS A O 1
ATOM 647 N N . VAL A 1 85 ? 26.633 8.038 -37.723 1.00 98.25 85 VAL A N 1
ATOM 648 C CA . VAL A 1 85 ? 25.467 8.773 -37.211 1.00 98.25 85 VAL A CA 1
ATOM 649 C C . VAL A 1 85 ? 24.466 7.805 -36.579 1.00 98.25 85 VAL A C 1
ATOM 651 O O . VAL A 1 85 ? 24.126 7.981 -35.412 1.00 98.25 85 VAL A O 1
ATOM 654 N N . GLN A 1 86 ? 24.088 6.733 -37.280 1.00 98.31 86 GLN A N 1
ATOM 655 C CA . GLN A 1 86 ? 23.163 5.719 -36.754 1.00 98.31 86 GLN A CA 1
ATOM 656 C C . GLN A 1 86 ? 23.673 5.084 -35.453 1.00 98.31 86 GLN A C 1
ATOM 658 O O . GLN A 1 86 ? 22.909 4.872 -34.513 1.00 98.31 86 GLN A O 1
ATOM 663 N N . MET A 1 87 ? 24.978 4.810 -35.364 1.00 98.50 87 MET A N 1
ATOM 664 C CA . MET A 1 87 ? 25.590 4.277 -34.147 1.00 98.50 87 MET A CA 1
ATOM 665 C C . MET A 1 87 ? 25.447 5.246 -32.964 1.00 98.50 87 MET A C 1
ATOM 667 O O . MET A 1 87 ? 25.073 4.819 -31.873 1.00 98.50 87 MET A O 1
ATOM 671 N N . LEU A 1 88 ? 25.699 6.541 -33.176 1.00 98.56 88 LEU A N 1
ATOM 672 C CA . LEU A 1 88 ? 25.558 7.566 -32.135 1.00 98.56 88 LEU A CA 1
ATOM 673 C C . LEU A 1 88 ? 24.096 7.771 -31.710 1.00 98.56 88 LEU A C 1
ATOM 675 O O . LEU A 1 88 ? 23.817 7.985 -30.528 1.00 98.56 88 LEU A O 1
ATOM 679 N N . GLU A 1 89 ? 23.153 7.684 -32.647 1.00 98.56 89 GLU A N 1
ATOM 680 C CA . GLU A 1 89 ? 21.718 7.744 -32.348 1.00 98.56 89 GLU A CA 1
ATOM 681 C C . GLU A 1 89 ? 21.275 6.558 -31.484 1.00 98.56 89 GLU A C 1
ATOM 683 O O . GLU A 1 89 ? 20.582 6.748 -30.481 1.00 98.56 89 GLU A O 1
ATOM 688 N N . LEU A 1 90 ? 21.727 5.344 -31.818 1.00 98.56 90 LEU A N 1
ATOM 689 C CA . LEU A 1 90 ? 21.458 4.142 -31.027 1.00 98.56 90 LEU A CA 1
ATOM 690 C C . LEU A 1 90 ? 22.090 4.216 -29.633 1.00 98.56 90 LEU A C 1
ATOM 692 O O . LEU A 1 90 ? 21.443 3.849 -28.652 1.00 98.56 90 LEU A O 1
ATOM 696 N N . GLU A 1 91 ? 23.322 4.714 -29.522 1.00 98.50 91 GLU A N 1
ATOM 697 C CA . GLU A 1 91 ? 23.987 4.924 -28.232 1.00 98.50 91 GLU A CA 1
ATOM 698 C C . GLU A 1 91 ? 23.208 5.923 -27.367 1.00 98.50 91 GLU A C 1
ATOM 700 O O . GLU A 1 91 ? 22.930 5.657 -26.196 1.00 98.50 91 GLU A O 1
ATOM 705 N N . THR A 1 92 ? 22.758 7.027 -27.965 1.00 98.50 92 THR A N 1
ATOM 706 C CA . THR A 1 92 ? 21.938 8.039 -27.288 1.00 98.50 92 THR A CA 1
ATOM 707 C C . THR A 1 92 ? 20.599 7.463 -26.821 1.00 98.50 92 THR A C 1
ATOM 709 O O . THR A 1 92 ? 20.183 7.693 -25.682 1.00 98.50 92 THR A O 1
ATOM 712 N N . ALA A 1 93 ? 19.924 6.683 -27.670 1.00 98.50 93 ALA A N 1
ATOM 713 C CA . ALA A 1 93 ? 18.672 6.019 -27.319 1.00 98.50 93 ALA A CA 1
ATOM 714 C C . ALA A 1 93 ? 18.864 5.012 -26.173 1.00 98.50 93 ALA A C 1
ATOM 716 O O . ALA A 1 93 ? 18.055 4.969 -25.246 1.00 98.50 93 ALA A O 1
ATOM 717 N N . ASN A 1 94 ? 19.957 4.246 -26.195 1.00 98.56 94 ASN A N 1
ATOM 718 C CA . ASN A 1 94 ? 20.283 3.291 -25.141 1.00 98.56 94 ASN A CA 1
ATOM 719 C C . ASN A 1 94 ? 20.566 3.993 -23.802 1.00 98.56 94 ASN A C 1
ATOM 721 O O . ASN A 1 94 ? 20.021 3.608 -22.771 1.00 98.56 94 ASN A O 1
ATOM 725 N N . LEU A 1 95 ? 21.342 5.081 -23.815 1.00 98.69 95 LEU A N 1
ATOM 726 C CA . LEU A 1 95 ? 21.588 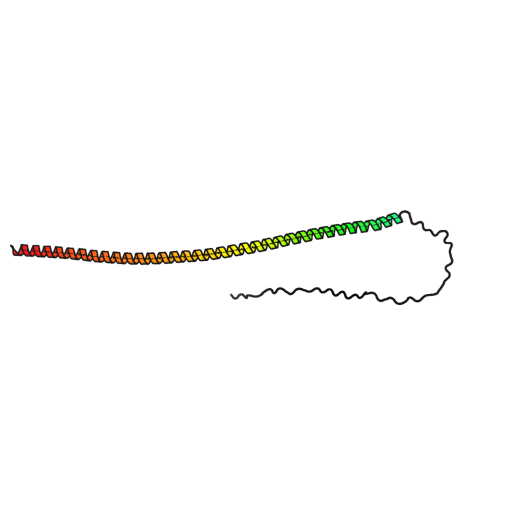5.889 -22.616 1.00 98.69 95 LEU A CA 1
ATOM 727 C C . LEU A 1 95 ? 20.288 6.435 -22.018 1.00 98.69 95 LEU A C 1
ATOM 729 O O . LEU A 1 95 ? 20.112 6.400 -20.799 1.00 98.69 95 LEU A O 1
ATOM 733 N N . ARG A 1 96 ? 19.348 6.882 -22.859 1.00 98.62 96 ARG A N 1
ATOM 734 C CA . ARG A 1 96 ? 18.028 7.331 -22.402 1.00 98.62 96 ARG A CA 1
ATOM 735 C C . ARG A 1 96 ? 17.241 6.206 -21.728 1.00 98.62 96 ARG A C 1
ATOM 737 O O . ARG A 1 96 ? 16.712 6.418 -20.642 1.00 98.62 96 ARG A O 1
ATOM 744 N N . LEU A 1 97 ? 17.223 5.011 -22.319 1.00 98.69 97 LEU A N 1
ATOM 745 C CA . LEU A 1 97 ? 16.574 3.843 -21.717 1.00 98.69 97 LEU A CA 1
ATOM 746 C C . LEU A 1 97 ? 17.206 3.453 -20.376 1.00 98.69 97 LEU A C 1
ATOM 748 O O . LEU A 1 97 ? 16.483 3.100 -19.446 1.00 98.69 97 LEU A O 1
ATOM 752 N N . CYS A 1 98 ? 18.531 3.542 -20.247 1.00 98.56 98 CYS A N 1
ATOM 753 C CA . CYS A 1 98 ? 19.218 3.314 -18.976 1.00 98.56 98 CYS A CA 1
ATOM 754 C C . CYS A 1 98 ? 18.766 4.311 -17.900 1.00 98.56 98 CYS A C 1
ATOM 756 O O . CYS A 1 98 ? 18.453 3.901 -16.784 1.00 98.56 98 CYS A O 1
ATOM 758 N N . VAL A 1 99 ? 18.684 5.602 -18.238 1.00 98.62 99 VAL A N 1
ATOM 759 C CA . VAL A 1 99 ? 18.194 6.641 -17.316 1.00 98.62 99 VAL A CA 1
ATOM 760 C C . VAL A 1 99 ? 16.742 6.383 -16.914 1.00 98.62 99 VAL A C 1
ATOM 762 O O . VAL A 1 99 ? 16.418 6.423 -15.728 1.00 98.62 99 VAL A O 1
ATOM 765 N N . ASP A 1 100 ? 15.873 6.070 -17.875 1.00 98.69 100 ASP A N 1
ATOM 766 C CA . ASP A 1 100 ? 14.464 5.772 -17.606 1.00 98.69 100 ASP A CA 1
ATOM 767 C C . ASP A 1 100 ? 14.312 4.532 -16.706 1.00 98.69 100 ASP A C 1
ATOM 769 O O . ASP A 1 100 ? 13.491 4.524 -15.788 1.00 98.69 100 ASP A O 1
ATOM 773 N N . ASN A 1 101 ? 15.146 3.508 -16.903 1.00 98.62 101 ASN A N 1
ATOM 774 C CA . ASN A 1 101 ? 15.165 2.310 -16.065 1.00 98.62 101 ASN A CA 1
ATOM 775 C C . ASN A 1 101 ? 15.569 2.624 -14.615 1.00 98.62 101 ASN A C 1
ATOM 777 O O . ASN A 1 101 ? 14.885 2.204 -13.681 1.00 98.62 101 ASN A O 1
ATOM 781 N N . GLU A 1 102 ? 16.633 3.404 -14.412 1.00 98.75 102 GLU A N 1
ATOM 782 C CA . GLU A 1 102 ? 17.050 3.820 -13.067 1.00 98.75 102 GLU A CA 1
ATOM 783 C C . GLU A 1 102 ? 15.982 4.684 -12.380 1.00 98.75 102 GLU A C 1
ATOM 785 O O . GLU A 1 102 ? 15.675 4.471 -11.206 1.00 98.75 102 GLU A O 1
ATOM 790 N N . ASN A 1 103 ? 15.321 5.579 -13.118 1.00 98.75 103 ASN A N 1
ATOM 791 C CA . ASN A 1 103 ? 14.195 6.353 -12.592 1.00 98.75 103 ASN A CA 1
ATOM 792 C C . ASN A 1 103 ? 13.035 5.453 -12.136 1.00 98.75 103 ASN A C 1
ATOM 794 O O . ASN A 1 103 ? 12.465 5.678 -11.067 1.00 98.75 103 ASN A O 1
ATOM 798 N N . LEU A 1 104 ? 12.698 4.417 -12.910 1.00 98.75 104 LEU A N 1
ATOM 799 C CA . LEU A 1 104 ? 11.665 3.448 -12.533 1.00 98.75 104 LEU A CA 1
ATOM 800 C C . LEU A 1 104 ? 12.053 2.645 -11.285 1.00 98.75 104 LEU A C 1
ATOM 802 O O . LEU A 1 104 ? 11.207 2.438 -10.415 1.00 98.75 104 LEU A O 1
ATOM 806 N N . LYS A 1 105 ? 13.322 2.240 -11.145 1.00 98.69 105 LYS A N 1
ATOM 807 C CA . LYS A 1 105 ? 13.814 1.574 -9.925 1.00 98.69 105 LYS A CA 1
ATOM 808 C C . LYS A 1 105 ? 13.682 2.467 -8.693 1.00 98.69 105 LYS A C 1
ATOM 810 O O . LYS A 1 105 ? 13.258 1.990 -7.643 1.00 98.69 105 LYS A O 1
ATOM 815 N N . ILE A 1 106 ? 14.001 3.756 -8.820 1.00 98.62 106 ILE A N 1
ATOM 816 C CA . ILE A 1 106 ? 13.845 4.731 -7.731 1.00 98.62 106 ILE A CA 1
ATOM 817 C C . ILE A 1 106 ? 12.370 4.864 -7.333 1.00 98.62 106 ILE A C 1
ATOM 819 O O . ILE A 1 106 ? 12.047 4.814 -6.145 1.00 98.62 106 ILE A O 1
ATOM 823 N N . GLN A 1 107 ? 11.467 4.996 -8.310 1.00 98.69 107 GLN A N 1
ATOM 824 C CA . GLN A 1 107 ? 10.025 5.081 -8.048 1.00 98.69 107 GLN A CA 1
ATOM 825 C C . GLN A 1 107 ? 9.491 3.816 -7.370 1.00 98.69 107 GLN A C 1
ATOM 827 O O . GLN A 1 107 ? 8.718 3.915 -6.416 1.00 98.69 107 GLN A O 1
ATOM 832 N N . LEU A 1 108 ? 9.932 2.637 -7.817 1.00 98.69 108 LEU A N 1
ATOM 833 C CA . LEU A 1 108 ? 9.575 1.366 -7.195 1.00 98.69 108 LEU A CA 1
ATOM 834 C C . LEU A 1 108 ? 10.028 1.321 -5.730 1.00 98.69 108 LEU A C 1
ATOM 836 O O . LEU A 1 108 ? 9.212 1.042 -4.856 1.00 98.69 108 LEU A O 1
ATOM 840 N N . GLY A 1 109 ? 11.284 1.679 -5.449 1.00 98.75 109 GLY A N 1
ATOM 841 C CA . GLY A 1 109 ? 11.800 1.721 -4.078 1.00 98.75 109 GLY A CA 1
ATOM 842 C C . GLY A 1 109 ? 11.028 2.694 -3.178 1.00 98.75 109 GLY A C 1
ATOM 843 O O . GLY A 1 109 ? 10.728 2.376 -2.028 1.00 98.75 109 GLY A O 1
ATOM 844 N N . ALA A 1 110 ? 10.631 3.860 -3.698 1.00 98.62 110 ALA A N 1
ATOM 845 C CA . ALA A 1 110 ? 9.801 4.810 -2.955 1.00 98.62 110 ALA A CA 1
ATOM 846 C C . ALA A 1 110 ? 8.405 4.244 -2.630 1.00 98.62 110 ALA A C 1
ATOM 848 O O . ALA A 1 110 ? 7.910 4.414 -1.512 1.00 98.62 110 ALA A O 1
ATOM 849 N N . LEU A 1 111 ? 7.781 3.540 -3.581 1.00 98.69 111 LEU A N 1
ATOM 850 C CA . LEU A 1 111 ? 6.492 2.876 -3.371 1.00 98.69 111 LEU A CA 1
ATOM 851 C C . LEU A 1 111 ? 6.592 1.732 -2.357 1.00 98.69 111 LEU A C 1
ATOM 853 O O . LEU A 1 111 ? 5.707 1.595 -1.513 1.00 98.69 111 LEU A O 1
ATOM 857 N N . GLU A 1 112 ? 7.663 0.941 -2.393 1.00 98.62 112 GLU A N 1
ATOM 858 C CA . GLU A 1 112 ? 7.910 -0.125 -1.415 1.00 98.62 112 GLU A CA 1
ATOM 859 C C . GLU A 1 112 ? 8.059 0.432 0.005 1.00 98.62 112 GLU A C 1
ATOM 861 O O . GLU A 1 112 ? 7.442 -0.084 0.940 1.00 98.62 112 GLU A O 1
ATOM 866 N N . LEU A 1 113 ? 8.816 1.522 0.176 1.00 98.50 113 LEU A N 1
ATOM 867 C CA . LEU A 1 113 ? 8.942 2.210 1.465 1.00 98.50 113 LEU A CA 1
ATOM 868 C C . LEU A 1 113 ? 7.590 2.733 1.963 1.00 98.50 113 LEU A C 1
ATOM 870 O O . LEU A 1 113 ? 7.235 2.510 3.121 1.00 98.50 113 LEU A O 1
ATOM 874 N N . SER A 1 114 ? 6.813 3.376 1.088 1.00 98.56 114 SER A N 1
ATOM 875 C CA . SER A 1 114 ? 5.475 3.868 1.429 1.00 98.56 114 SER A CA 1
ATOM 876 C C . SER A 1 114 ? 4.524 2.730 1.818 1.00 98.56 114 SER A C 1
ATOM 878 O O . SER A 1 114 ? 3.816 2.837 2.818 1.00 98.56 114 SER A O 1
ATOM 880 N N . ASN A 1 115 ? 4.547 1.611 1.090 1.00 98.62 115 ASN A N 1
ATOM 881 C CA . ASN A 1 115 ? 3.731 0.439 1.404 1.00 98.62 115 ASN A CA 1
ATOM 882 C C . ASN A 1 115 ? 4.110 -0.166 2.763 1.00 98.62 115 ASN A C 1
ATOM 884 O O . ASN A 1 115 ? 3.235 -0.469 3.574 1.00 98.62 115 ASN A O 1
ATOM 888 N N . ASN A 1 116 ? 5.408 -0.288 3.046 1.00 98.69 116 ASN A N 1
ATOM 889 C CA . ASN A 1 116 ? 5.887 -0.783 4.333 1.00 98.69 116 ASN A CA 1
ATOM 890 C C . ASN A 1 116 ? 5.455 0.125 5.490 1.00 98.69 116 ASN A C 1
ATOM 892 O O . ASN A 1 116 ? 5.013 -0.388 6.517 1.00 98.69 116 ASN A O 1
ATOM 896 N N . GLN A 1 117 ? 5.508 1.448 5.310 1.00 98.69 117 GLN A N 1
ATOM 897 C CA . GLN A 1 117 ? 5.009 2.389 6.313 1.00 98.69 117 GLN A CA 1
ATOM 898 C C . GLN A 1 117 ? 3.505 2.210 6.553 1.00 98.69 117 GLN A C 1
ATOM 900 O O . GLN A 1 117 ? 3.084 2.070 7.697 1.00 98.69 117 GLN A O 1
ATOM 905 N N . LEU A 1 118 ? 2.704 2.106 5.488 1.00 98.69 118 LEU A N 1
ATOM 906 C CA . LEU A 1 118 ? 1.261 1.868 5.606 1.00 98.69 118 LEU A CA 1
ATOM 907 C C . LEU A 1 118 ? 0.937 0.561 6.339 1.00 98.69 118 LEU A C 1
ATOM 909 O O . LEU A 1 118 ? -0.020 0.506 7.108 1.00 98.69 118 LEU A O 1
ATOM 913 N N . ARG A 1 119 ? 1.730 -0.496 6.132 1.00 98.56 119 ARG A N 1
ATOM 914 C CA . ARG A 1 119 ? 1.572 -1.763 6.861 1.00 98.56 119 ARG A CA 1
ATOM 915 C C . ARG A 1 119 ? 1.869 -1.611 8.352 1.00 98.56 119 ARG A C 1
ATOM 917 O O . ARG A 1 119 ? 1.156 -2.197 9.161 1.00 98.56 119 ARG A O 1
ATOM 924 N N . ILE A 1 120 ? 2.895 -0.841 8.714 1.00 98.56 120 ILE A N 1
ATOM 925 C CA . ILE A 1 120 ? 3.215 -0.540 10.117 1.00 98.56 120 ILE A CA 1
ATOM 926 C C . ILE A 1 120 ? 2.069 0.247 10.755 1.00 98.56 120 ILE A C 1
ATOM 928 O O . ILE A 1 120 ? 1.574 -0.146 11.809 1.00 98.56 120 ILE A O 1
ATOM 932 N N . ASP A 1 121 ? 1.605 1.306 10.093 1.00 98.62 121 ASP A N 1
ATOM 933 C CA . ASP A 1 121 ? 0.520 2.149 10.598 1.00 98.62 121 ASP A CA 1
ATOM 934 C C . ASP A 1 121 ? -0.772 1.341 10.774 1.00 98.62 121 ASP A C 1
ATOM 936 O O . ASP A 1 121 ? -1.440 1.451 11.802 1.00 98.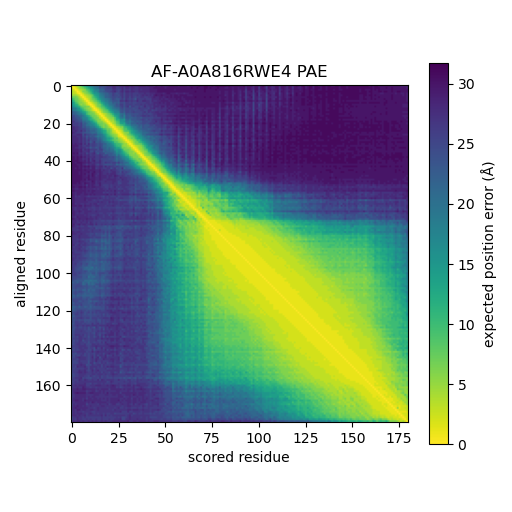62 121 ASP A O 1
ATOM 940 N N . HIS A 1 122 ? -1.092 0.467 9.814 1.00 98.62 122 HIS A N 1
ATOM 941 C CA . HIS A 1 122 ? -2.235 -0.437 9.906 1.00 98.62 122 HIS A CA 1
ATOM 942 C C . HIS A 1 122 ? -2.156 -1.350 11.135 1.00 98.62 122 HIS A C 1
ATOM 944 O O . HIS A 1 122 ? -3.127 -1.447 11.886 1.00 98.62 122 HIS A O 1
ATOM 950 N N . ASN A 1 123 ? -1.001 -1.979 11.366 1.00 98.56 123 ASN A N 1
ATOM 951 C CA . ASN A 1 123 ? -0.802 -2.855 12.519 1.00 98.56 123 ASN A CA 1
ATOM 952 C C . ASN A 1 123 ? -0.922 -2.082 13.840 1.00 98.56 123 ASN A C 1
ATOM 954 O O . ASN A 1 123 ? -1.599 -2.542 14.755 1.00 98.56 123 ASN A O 1
ATOM 958 N N . ASN A 1 124 ? -0.331 -0.887 13.922 1.00 98.56 124 ASN A N 1
ATOM 959 C CA . ASN A 1 124 ? -0.418 -0.037 15.111 1.00 98.56 124 ASN A CA 1
ATOM 960 C C . ASN A 1 124 ? -1.874 0.329 15.431 1.00 98.56 124 ASN A C 1
ATOM 962 O O . ASN A 1 124 ? -2.319 0.180 16.567 1.00 98.56 124 ASN A O 1
ATOM 966 N N . ILE A 1 125 ? -2.635 0.756 14.420 1.00 98.62 125 ILE A N 1
ATOM 967 C CA . ILE A 1 125 ? -4.057 1.090 14.568 1.00 98.62 125 ILE A CA 1
ATOM 968 C C . ILE A 1 125 ? -4.856 -0.136 15.025 1.00 98.62 125 ILE A C 1
ATOM 970 O O . ILE A 1 125 ? -5.707 -0.033 15.910 1.00 98.62 125 ILE A O 1
ATOM 974 N N . GLN A 1 126 ? -4.582 -1.307 14.448 1.00 98.62 126 GLN A N 1
ATOM 975 C CA . GLN A 1 126 ? -5.243 -2.550 14.837 1.00 98.62 126 GLN A CA 1
ATOM 976 C C . GLN A 1 126 ? -4.968 -2.904 16.308 1.00 98.62 126 GLN A C 1
ATOM 978 O O . GLN A 1 126 ? -5.899 -3.259 17.034 1.00 98.62 126 GLN A O 1
ATOM 983 N N . GLU A 1 127 ? -3.724 -2.763 16.770 1.00 98.50 127 GLU A N 1
ATOM 984 C CA . GLU A 1 127 ? -3.364 -2.972 18.175 1.00 98.50 127 GLU A CA 1
ATOM 985 C C . GLU A 1 127 ? -4.049 -1.970 19.115 1.00 98.50 127 GLU A C 1
ATOM 987 O O . GLU A 1 127 ? -4.513 -2.352 20.191 1.00 98.50 127 GLU A O 1
ATOM 992 N N . GLU A 1 128 ? -4.136 -0.693 18.735 1.00 98.62 128 GLU A N 1
ATOM 993 C CA . GLU A 1 128 ? -4.832 0.320 19.535 1.00 98.62 128 GLU A CA 1
ATOM 994 C C . GLU A 1 128 ? -6.327 0.022 19.667 1.00 98.62 128 GLU A C 1
ATOM 996 O O . GLU A 1 128 ? -6.878 0.105 20.771 1.00 98.62 128 GLU A O 1
ATOM 1001 N N . PHE A 1 129 ? -6.983 -0.377 18.573 1.00 98.62 129 PHE A N 1
ATOM 1002 C CA . PHE A 1 129 ? -8.383 -0.793 18.619 1.00 98.62 129 PHE A CA 1
ATOM 1003 C C . PHE A 1 129 ? -8.583 -2.016 19.510 1.00 98.62 129 PHE A C 1
ATOM 1005 O O . PHE A 1 129 ? -9.512 -2.025 20.318 1.00 98.62 129 PHE A O 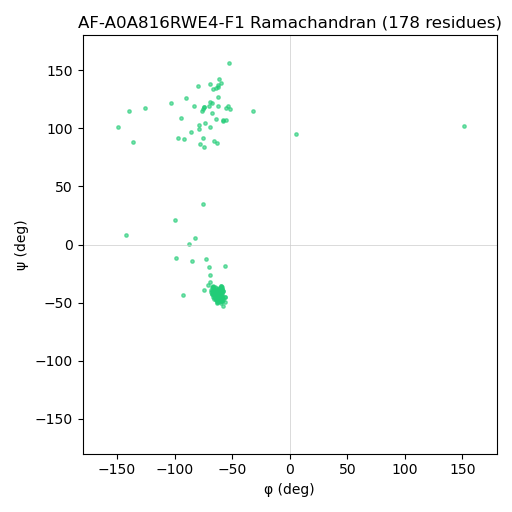1
ATOM 1012 N N . GLN A 1 130 ? -7.696 -3.007 19.421 1.00 98.69 130 GLN A N 1
ATOM 1013 C CA . GLN A 1 130 ? -7.766 -4.202 20.256 1.00 98.69 130 GLN A CA 1
ATOM 1014 C C . GLN A 1 130 ? -7.647 -3.854 21.749 1.00 98.69 130 GLN A C 1
ATOM 1016 O O . GLN A 1 130 ? -8.514 -4.229 22.539 1.00 98.69 130 GLN A O 1
ATOM 1021 N N . LYS A 1 131 ? -6.660 -3.030 22.127 1.00 98.62 131 LYS A N 1
ATOM 1022 C CA . LYS A 1 131 ? -6.505 -2.536 23.510 1.00 98.62 131 LYS A CA 1
ATOM 1023 C C . LYS A 1 131 ? -7.729 -1.756 23.984 1.00 98.62 131 LYS A C 1
ATOM 1025 O O . LYS A 1 131 ? -8.120 -1.837 25.150 1.00 98.62 131 LYS A O 1
ATOM 1030 N N . ARG A 1 132 ? -8.346 -0.964 23.099 1.00 98.69 132 ARG A N 1
ATOM 1031 C CA . ARG A 1 132 ? -9.552 -0.201 23.440 1.00 98.69 132 ARG A CA 1
ATOM 1032 C C . ARG A 1 132 ? -10.750 -1.112 23.695 1.00 98.69 132 ARG A C 1
ATOM 1034 O O . ARG A 1 132 ? -11.512 -0.822 24.615 1.00 98.69 132 ARG A O 1
ATOM 1041 N N . ILE A 1 133 ? -10.916 -2.170 22.903 1.00 98.75 133 ILE A N 1
ATOM 1042 C CA . ILE A 1 133 ? -11.972 -3.173 23.093 1.00 98.75 133 ILE A CA 1
ATOM 1043 C C . ILE A 1 133 ? -11.785 -3.880 24.436 1.00 98.75 133 ILE A C 1
ATOM 1045 O O . ILE A 1 133 ? -12.713 -3.889 25.238 1.00 98.75 133 ILE A O 1
ATOM 1049 N N . GLU A 1 134 ? -10.576 -4.363 24.726 1.00 98.69 134 GLU A N 1
ATOM 1050 C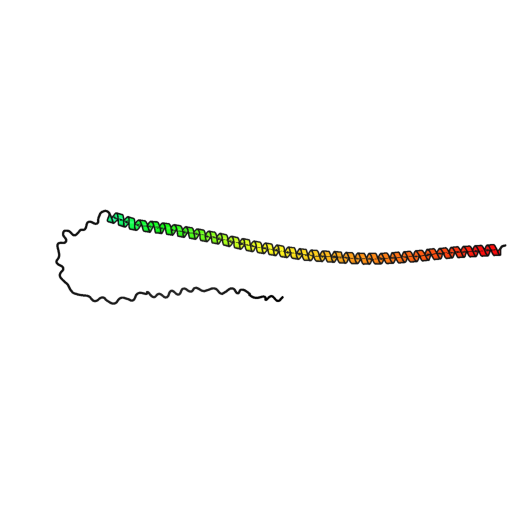 CA . GLU A 1 134 ? -10.261 -5.041 25.992 1.00 98.69 134 GLU A CA 1
ATOM 1051 C C . GLU A 1 134 ? -10.594 -4.169 27.206 1.00 98.69 134 GLU A C 1
ATOM 1053 O O . GLU A 1 134 ? -11.283 -4.606 28.128 1.00 98.69 134 GLU A O 1
ATOM 1058 N N . LYS A 1 135 ? -10.210 -2.888 27.165 1.00 98.69 135 LYS A N 1
ATOM 1059 C CA . LYS A 1 135 ? -10.553 -1.932 28.221 1.00 98.69 135 LYS A CA 1
ATOM 1060 C C . LYS A 1 135 ? -12.066 -1.762 28.398 1.00 98.69 135 LYS A C 1
ATOM 1062 O O . LYS A 1 135 ? -12.552 -1.690 29.525 1.00 98.69 135 LYS A O 1
ATOM 1067 N N . LEU A 1 136 ? -12.818 -1.668 27.300 1.00 98.69 136 LEU A N 1
ATOM 1068 C CA . LEU A 1 136 ? -14.276 -1.543 27.361 1.00 98.69 136 LEU A CA 1
ATOM 1069 C C . LEU A 1 136 ? -14.932 -2.811 27.920 1.00 98.69 136 LEU A C 1
ATOM 1071 O O . LEU A 1 136 ? -15.915 -2.713 28.655 1.00 98.69 136 LEU A O 1
ATOM 1075 N N . ASP A 1 137 ? -14.389 -3.986 27.618 1.00 98.69 137 ASP A N 1
ATOM 1076 C CA . ASP A 1 137 ? -14.870 -5.252 28.169 1.00 98.69 137 ASP A CA 1
ATOM 1077 C C . ASP A 1 137 ? -14.613 -5.351 29.677 1.00 98.69 137 ASP A C 1
ATOM 1079 O O . ASP A 1 137 ? -15.509 -5.742 30.432 1.00 98.69 137 ASP A O 1
ATOM 1083 N N . GLU A 1 138 ? -13.435 -4.935 30.145 1.00 98.56 138 GLU A N 1
ATOM 1084 C CA . GLU A 1 138 ? -13.126 -4.833 31.576 1.00 98.56 138 GLU A CA 1
ATOM 1085 C C . GLU A 1 138 ? -14.089 -3.881 32.300 1.00 98.56 138 GLU A C 1
ATOM 1087 O O . GLU A 1 138 ? -14.676 -4.244 33.326 1.00 98.56 138 GLU A O 1
ATOM 1092 N N . GLU A 1 139 ? -14.305 -2.683 31.748 1.00 98.56 139 GLU A N 1
ATOM 1093 C CA . GLU A 1 139 ? -15.241 -1.694 32.291 1.00 98.56 139 GLU A CA 1
ATOM 1094 C C . GLU A 1 139 ? -16.674 -2.248 32.340 1.00 98.56 139 GLU A C 1
ATOM 1096 O O . GLU A 1 139 ? -17.335 -2.177 33.383 1.00 98.56 139 GLU A O 1
ATOM 1101 N N . ASN A 1 140 ? -17.143 -2.868 31.253 1.00 98.62 140 ASN A N 1
ATOM 1102 C CA . ASN A 1 140 ? -18.469 -3.482 31.173 1.00 98.62 140 ASN A CA 1
ATOM 1103 C C . ASN A 1 140 ? -18.650 -4.610 32.195 1.00 98.62 140 ASN A C 1
ATOM 1105 O O . ASN A 1 140 ? -19.698 -4.699 32.839 1.00 98.62 140 ASN A O 1
ATOM 1109 N N . ASN A 1 141 ? -17.643 -5.463 32.375 1.00 98.50 141 ASN A N 1
ATOM 1110 C CA . ASN A 1 141 ? -17.683 -6.536 33.366 1.00 98.50 141 ASN A CA 1
ATOM 1111 C C . ASN A 1 141 ? -17.712 -5.977 34.796 1.00 98.50 141 ASN A C 1
ATOM 1113 O O . ASN A 1 141 ? -18.501 -6.440 35.626 1.00 98.50 141 ASN A O 1
ATOM 1117 N N . GLY A 1 142 ? -16.931 -4.929 35.072 1.00 98.56 142 GLY A N 1
ATOM 1118 C CA . GLY A 1 142 ? -16.975 -4.213 36.346 1.00 98.56 142 GLY A CA 1
ATOM 1119 C C . GLY A 1 142 ? -18.348 -3.591 36.629 1.00 98.56 142 GLY A C 1
ATOM 1120 O O . GLY A 1 142 ? -18.861 -3.693 37.747 1.00 98.56 142 GLY A O 1
ATOM 1121 N N . LEU A 1 143 ? -18.980 -2.982 35.621 1.00 98.75 143 LEU A N 1
ATOM 1122 C CA . LEU A 1 143 ? -20.334 -2.432 35.733 1.00 98.75 143 LEU A CA 1
ATOM 1123 C C . LEU A 1 143 ? -21.380 -3.524 35.978 1.00 98.75 143 LEU A C 1
ATOM 1125 O O . LEU A 1 143 ? -22.198 -3.374 36.886 1.00 98.75 143 LEU A O 1
ATOM 1129 N N . LYS A 1 144 ? -21.322 -4.646 35.250 1.00 98.62 144 LYS A N 1
ATOM 1130 C CA . LYS A 1 144 ? -22.201 -5.805 35.485 1.00 98.62 144 LYS A CA 1
ATOM 1131 C C . LYS A 1 144 ? -22.100 -6.311 36.925 1.00 98.62 144 LYS A C 1
ATOM 1133 O O . LYS A 1 144 ? -23.125 -6.513 37.568 1.00 98.62 144 LYS A O 1
ATOM 1138 N N . GLY A 1 145 ? -20.887 -6.434 37.469 1.00 98.50 145 GLY A N 1
ATOM 1139 C CA . GLY A 1 145 ? -20.684 -6.851 38.862 1.00 98.50 145 GLY A CA 1
ATOM 1140 C C . GLY A 1 145 ? -21.282 -5.876 39.887 1.00 98.50 145 GLY A C 1
ATOM 1141 O O . GLY A 1 145 ? -21.894 -6.297 40.876 1.00 98.50 145 GLY A O 1
ATOM 1142 N N . LYS A 1 146 ? -21.167 -4.565 39.637 1.00 98.62 146 LYS A N 1
ATOM 1143 C CA . LYS A 1 146 ? -21.823 -3.535 40.462 1.00 98.62 146 LYS A CA 1
ATOM 1144 C C . LYS A 1 146 ? -23.346 -3.652 40.395 1.00 98.62 146 LYS A C 1
ATOM 1146 O O . LYS A 1 146 ? -23.987 -3.595 41.441 1.00 98.62 146 LYS A O 1
ATOM 1151 N N . ILE A 1 147 ? -23.911 -3.868 39.205 1.00 98.75 147 ILE A N 1
ATOM 1152 C CA . ILE A 1 147 ? -25.355 -4.070 39.014 1.00 98.75 147 ILE A CA 1
ATOM 1153 C C . ILE A 1 147 ? -25.835 -5.288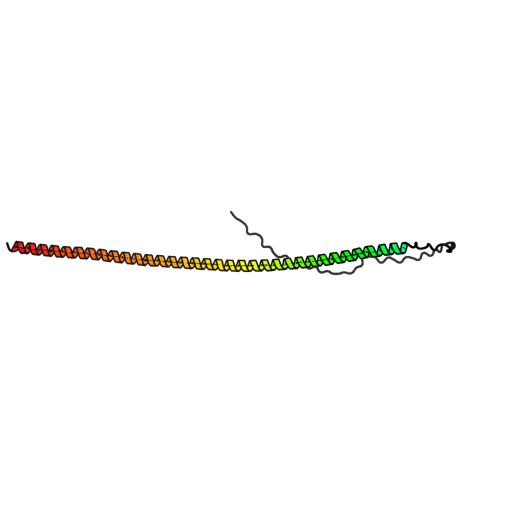 39.815 1.00 98.75 147 ILE A C 1
ATOM 1155 O O . ILE A 1 147 ? -26.731 -5.138 40.642 1.00 98.75 147 ILE A O 1
ATOM 1159 N N . SER A 1 148 ? -25.176 -6.444 39.692 1.00 98.44 148 SER A N 1
ATOM 1160 C CA . SER A 1 148 ? -25.531 -7.647 40.463 1.00 98.44 148 SER A CA 1
ATOM 1161 C C . SER A 1 148 ? -25.458 -7.431 41.979 1.00 98.44 148 SER A C 1
ATOM 1163 O O . SER A 1 148 ? -26.289 -7.940 42.733 1.00 98.44 148 SER A O 1
ATOM 1165 N N . SER A 1 149 ? -24.484 -6.646 42.451 1.00 98.44 149 SER A N 1
ATOM 1166 C CA . SER A 1 149 ? -24.367 -6.294 43.873 1.00 98.44 149 SER A CA 1
ATOM 1167 C C . SER A 1 149 ? -25.534 -5.418 44.341 1.00 98.44 149 SER A C 1
ATOM 1169 O O . SER A 1 149 ? -26.086 -5.648 45.419 1.00 98.44 149 SER A O 1
ATOM 1171 N N . ILE A 1 150 ? -25.936 -4.437 43.528 1.00 98.56 150 ILE A N 1
ATOM 1172 C CA . ILE A 1 150 ? -27.092 -3.572 43.804 1.00 98.56 150 ILE A CA 1
ATOM 1173 C C . ILE A 1 150 ? -28.380 -4.398 43.828 1.00 98.56 150 ILE A C 1
ATOM 1175 O O . ILE A 1 150 ? -29.151 -4.277 44.778 1.00 98.56 150 ILE A O 1
ATOM 1179 N N . GLU A 1 151 ? -28.590 -5.269 42.842 1.00 98.31 151 GLU A N 1
ATOM 1180 C CA . GLU A 1 151 ? -29.759 -6.153 42.769 1.00 98.31 151 GLU A CA 1
ATOM 1181 C C . GLU A 1 151 ? -29.860 -7.056 44.007 1.00 98.31 151 GLU A C 1
ATOM 1183 O O . GLU A 1 151 ? -30.916 -7.139 44.635 1.00 98.31 151 GLU A O 1
ATOM 1188 N N . SER A 1 152 ? -28.749 -7.669 44.427 1.00 98.31 152 SER A N 1
ATOM 1189 C CA . SER A 1 152 ? -28.694 -8.493 45.642 1.00 98.31 152 SER A CA 1
ATOM 1190 C C . SER A 1 152 ? -29.055 -7.699 46.901 1.00 98.31 152 SER A C 1
ATOM 1192 O O . SER A 1 152 ? -29.860 -8.146 47.725 1.00 98.31 152 SER A O 1
ATOM 1194 N N . ASN A 1 153 ? -28.504 -6.491 47.045 1.00 98.25 153 ASN A N 1
ATOM 1195 C CA . ASN A 1 153 ? -28.810 -5.614 48.172 1.00 98.25 153 ASN A CA 1
ATOM 1196 C C . ASN A 1 153 ? -30.275 -5.164 48.166 1.00 98.25 153 ASN A C 1
ATOM 1198 O O . ASN A 1 153 ? -30.909 -5.144 49.221 1.00 98.25 153 ASN A O 1
ATOM 1202 N N . PHE A 1 154 ? -30.830 -4.864 46.992 1.00 98.31 154 PHE A N 1
ATOM 1203 C CA . PHE A 1 154 ? -32.237 -4.511 46.838 1.00 98.31 154 PHE A CA 1
ATOM 1204 C C . PHE A 1 154 ? -33.157 -5.665 47.260 1.00 98.31 154 PHE A C 1
ATOM 1206 O O . PHE A 1 154 ? -34.087 -5.458 48.039 1.00 98.31 154 PHE A O 1
ATOM 1213 N N . VAL A 1 155 ? -32.861 -6.900 46.844 1.00 98.00 155 VAL A N 1
ATOM 1214 C CA . VAL A 1 155 ? -33.621 -8.086 47.277 1.00 98.00 155 VAL A CA 1
ATOM 1215 C C . VAL A 1 155 ? -33.554 -8.265 48.797 1.00 98.00 155 VAL A C 1
ATOM 1217 O O . VAL A 1 155 ? -34.590 -8.468 49.433 1.00 98.00 155 VAL A O 1
ATOM 1220 N N . LYS A 1 156 ? -32.366 -8.141 49.408 1.00 97.62 156 LYS A N 1
ATOM 1221 C CA . LYS A 1 156 ? -32.212 -8.211 50.875 1.00 97.62 156 LYS A CA 1
ATOM 1222 C C . LYS A 1 156 ? -33.035 -7.141 51.590 1.00 97.62 156 LYS A C 1
ATOM 1224 O O . LYS A 1 156 ? -33.705 -7.452 52.573 1.00 97.62 156 LYS A O 1
ATOM 1229 N N . PHE A 1 157 ? -33.008 -5.909 51.088 1.00 97.75 157 PHE A N 1
ATOM 1230 C CA . PHE A 1 157 ? -33.798 -4.802 51.622 1.00 97.75 157 PHE A CA 1
ATOM 1231 C C . PHE A 1 157 ? -35.302 -5.105 51.574 1.00 97.75 157 PHE A C 1
ATOM 1233 O O . PHE A 1 157 ? -35.982 -5.011 52.596 1.00 97.75 157 PHE A O 1
ATOM 1240 N N . MET A 1 158 ? -35.809 -5.563 50.427 1.00 96.94 158 MET A N 1
ATOM 1241 C CA . MET A 1 158 ? -37.225 -5.915 50.265 1.00 96.94 158 MET A CA 1
ATOM 1242 C C . MET A 1 158 ? -37.661 -7.051 51.202 1.00 96.94 158 MET A C 1
ATOM 1244 O O . MET A 1 158 ? -38.743 -6.993 51.787 1.00 96.94 158 MET A O 1
ATOM 1248 N N . LEU A 1 159 ? -36.819 -8.072 51.389 1.00 96.19 159 LEU A N 1
ATOM 1249 C CA . LEU A 1 159 ? -37.091 -9.165 52.328 1.00 96.19 159 LEU A CA 1
ATOM 1250 C C . LEU A 1 159 ? -37.086 -8.692 53.787 1.00 96.19 159 LEU A C 1
ATOM 1252 O O . LEU A 1 159 ? -37.949 -9.108 54.561 1.00 96.19 159 LEU A O 1
ATOM 1256 N N . SER A 1 160 ? -36.148 -7.817 54.158 1.00 96.06 160 SER A N 1
ATOM 1257 C CA . SER A 1 160 ? -36.093 -7.235 55.501 1.00 96.06 160 SER A CA 1
ATOM 1258 C C . SER A 1 160 ? -37.362 -6.445 55.816 1.00 96.06 160 SER A C 1
ATOM 1260 O O . SER A 1 160 ? -37.957 -6.659 56.870 1.00 96.06 160 SER A O 1
ATOM 1262 N N . ASN A 1 161 ? -37.821 -5.594 54.894 1.00 95.00 161 ASN A N 1
ATOM 1263 C CA . ASN A 1 161 ? -39.043 -4.811 55.092 1.00 95.00 161 ASN A CA 1
ATOM 1264 C C . ASN A 1 161 ? -40.273 -5.708 55.263 1.00 95.00 161 ASN A C 1
ATOM 1266 O O . ASN A 1 161 ? -41.031 -5.531 56.213 1.00 95.00 161 ASN A O 1
ATOM 1270 N N . ARG A 1 162 ? -40.416 -6.746 54.429 1.00 94.75 162 ARG A N 1
ATOM 1271 C CA . ARG A 1 162 ? -41.511 -7.721 54.560 1.00 94.75 162 ARG A CA 1
ATOM 1272 C C . ARG A 1 162 ? -41.504 -8.436 55.920 1.00 94.75 162 ARG A C 1
ATOM 1274 O O . ARG A 1 162 ? -42.563 -8.761 56.450 1.00 94.75 162 ARG A O 1
ATOM 1281 N N . ASN A 1 163 ? -40.331 -8.725 56.485 1.00 91.81 163 ASN A N 1
ATOM 1282 C CA . ASN A 1 163 ? -40.238 -9.350 57.808 1.00 91.81 163 ASN A CA 1
ATOM 1283 C C . ASN A 1 163 ? -40.637 -8.386 58.935 1.00 91.81 163 ASN A C 1
ATOM 1285 O O . ASN A 1 163 ? -41.251 -8.823 59.908 1.00 91.81 163 ASN A O 1
ATOM 1289 N N . VAL A 1 164 ? -40.325 -7.094 58.799 1.00 92.12 164 VAL A N 1
ATOM 1290 C CA . VAL A 1 164 ? -40.772 -6.056 59.742 1.00 92.12 164 VAL A CA 1
ATOM 1291 C C . VAL A 1 164 ? -42.295 -5.937 59.724 1.00 92.12 164 VAL A C 1
ATOM 1293 O O . VAL A 1 164 ? -42.902 -5.988 60.791 1.00 92.12 164 VAL A O 1
ATOM 1296 N N . GLU A 1 165 ? -42.911 -5.871 58.541 1.00 91.31 165 GLU A N 1
ATOM 1297 C CA . GLU A 1 165 ? -44.376 -5.833 58.387 1.00 91.31 165 GLU A CA 1
ATOM 1298 C C . GLU A 1 165 ? -45.043 -7.043 59.060 1.00 91.31 165 GLU A C 1
ATOM 1300 O O . GLU A 1 165 ? -45.911 -6.884 59.915 1.00 91.31 165 GLU A O 1
ATOM 1305 N N . LYS A 1 166 ? -44.557 -8.263 58.787 1.00 91.44 166 LYS A N 1
ATOM 1306 C CA . LYS A 1 166 ? -45.073 -9.484 59.432 1.00 91.44 166 LYS A CA 1
ATOM 1307 C C . LYS A 1 166 ? -44.951 -9.463 60.957 1.00 91.44 166 LYS A C 1
ATOM 1309 O O . LYS A 1 166 ? -45.834 -9.968 61.645 1.00 91.44 166 LYS A O 1
ATOM 1314 N N . SER A 1 167 ? -43.852 -8.926 61.487 1.00 90.44 167 SER A N 1
ATOM 1315 C CA . SER A 1 167 ? -43.642 -8.803 62.935 1.00 90.44 167 SER A CA 1
ATOM 1316 C C . SER A 1 167 ? -44.625 -7.809 63.562 1.00 90.44 167 SER A C 1
ATOM 1318 O O . SER A 1 167 ? -45.192 -8.077 64.623 1.00 90.44 167 SER A O 1
ATOM 1320 N N . GLN A 1 168 ? -44.886 -6.689 62.882 1.00 89.94 168 GLN A N 1
ATOM 1321 C CA . GLN A 1 168 ? -45.884 -5.706 63.307 1.00 89.94 168 GLN A CA 1
ATOM 1322 C C . GLN A 1 168 ? -47.296 -6.304 63.315 1.00 89.94 168 GLN A C 1
ATOM 1324 O O . GLN A 1 168 ? -48.003 -6.161 64.315 1.00 89.94 168 GLN A O 1
ATOM 1329 N N . ASP A 1 169 ? -47.669 -7.043 62.269 1.00 91.44 169 ASP A N 1
ATOM 1330 C CA . ASP A 1 169 ? -48.963 -7.730 62.183 1.00 91.44 169 ASP A CA 1
ATOM 1331 C C . ASP A 1 169 ? -49.136 -8.772 63.300 1.00 91.44 169 ASP A C 1
ATOM 1333 O O . ASP A 1 169 ? -50.190 -8.839 63.935 1.00 91.44 169 ASP A O 1
ATOM 1337 N N . GLN A 1 170 ? -48.091 -9.557 63.596 1.00 89.25 170 GLN A N 1
ATOM 1338 C CA . GLN A 1 170 ? -48.097 -10.514 64.710 1.00 89.25 170 GLN A CA 1
ATOM 1339 C C . GLN A 1 170 ? -48.272 -9.820 66.064 1.00 89.25 170 GLN A C 1
ATOM 1341 O O . GLN A 1 170 ? -49.057 -10.277 66.897 1.00 89.25 170 GLN A O 1
ATOM 1346 N N . HIS A 1 171 ? -47.568 -8.709 66.289 1.00 87.81 171 HIS A N 1
ATOM 1347 C CA . HIS A 1 171 ? -47.719 -7.925 67.511 1.00 87.81 171 HIS A CA 1
ATOM 1348 C C . HIS A 1 171 ? -49.138 -7.366 67.664 1.00 87.81 171 HIS A C 1
ATOM 1350 O O . HIS A 1 171 ? -49.702 -7.454 68.758 1.00 87.81 171 HIS A O 1
ATOM 1356 N N . LEU A 1 172 ? -49.730 -6.842 66.586 1.00 88.38 172 LEU A N 1
ATOM 1357 C CA . LEU A 1 172 ? -51.115 -6.368 66.589 1.00 88.38 172 LEU A CA 1
ATOM 1358 C C . LEU A 1 172 ? -52.099 -7.505 66.892 1.00 88.38 172 LEU A C 1
ATOM 1360 O O . LEU A 1 172 ? -52.977 -7.346 67.740 1.00 88.38 172 LEU A O 1
ATOM 1364 N N . GLY A 1 173 ? -51.931 -8.658 66.239 1.00 88.44 173 GLY A N 1
ATOM 1365 C CA . GLY A 1 173 ? -52.770 -9.838 66.454 1.00 88.44 173 GLY A CA 1
ATOM 1366 C C . GLY A 1 173 ? -52.731 -10.325 67.904 1.00 88.44 173 GLY A C 1
ATOM 1367 O O . GLY A 1 173 ? -53.780 -10.530 68.516 1.00 88.44 173 GLY A O 1
ATOM 1368 N N . ASN A 1 174 ? -51.535 -10.423 68.490 1.00 88.75 174 ASN A N 1
ATOM 1369 C CA . ASN A 1 174 ? -51.359 -10.811 69.892 1.00 88.75 174 ASN A CA 1
ATOM 1370 C C . ASN A 1 174 ? -51.996 -9.800 70.859 1.00 88.75 174 ASN A C 1
ATOM 1372 O O . ASN A 1 174 ? -52.621 -10.193 71.842 1.00 88.75 174 ASN A O 1
ATOM 1376 N N . TYR A 1 175 ? -51.866 -8.501 70.578 1.00 86.69 175 TYR A N 1
ATOM 1377 C CA . TYR A 1 175 ? -52.464 -7.450 71.403 1.00 86.69 175 TYR A CA 1
ATOM 1378 C C . TYR A 1 175 ? -54.000 -7.483 71.378 1.00 86.69 175 TYR A C 1
ATOM 1380 O O . TYR A 1 175 ? -54.636 -7.286 72.413 1.00 86.69 175 TYR A O 1
ATOM 1388 N N . LEU A 1 176 ? -54.601 -7.749 70.214 1.00 85.06 176 LEU A N 1
ATOM 1389 C CA . LEU A 1 176 ? -56.053 -7.884 70.070 1.00 85.06 176 LEU A CA 1
ATOM 1390 C C . LEU A 1 176 ? -56.591 -9.135 70.780 1.00 85.06 176 LEU A C 1
ATOM 1392 O O . LEU A 1 176 ? -57.636 -9.057 71.419 1.00 85.06 176 LEU A O 1
ATOM 1396 N N . LEU A 1 177 ? -55.869 -10.259 70.719 1.00 85.31 177 LEU A N 1
ATOM 1397 C CA . LEU A 1 177 ? -56.227 -11.485 71.443 1.00 85.31 177 LEU A CA 1
ATOM 1398 C C . LEU A 1 177 ? -56.158 -11.312 72.963 1.00 85.31 177 LEU A C 1
ATOM 1400 O O . LEU A 1 177 ? -56.996 -11.854 73.665 1.00 85.31 177 LEU A O 1
ATOM 1404 N N . ALA A 1 178 ? -55.196 -10.541 73.476 1.00 83.94 178 ALA A N 1
ATOM 1405 C CA . ALA A 1 178 ? -55.054 -10.300 74.914 1.00 83.94 178 ALA A CA 1
ATOM 1406 C C . ALA A 1 178 ? -56.134 -9.371 75.511 1.00 83.94 178 ALA A C 1
ATOM 1408 O O . ALA A 1 178 ? -56.211 -9.239 76.731 1.00 83.94 178 ALA A O 1
ATOM 1409 N N . LYS A 1 179 ? -56.926 -8.682 74.675 1.00 81.62 179 LYS A N 1
ATOM 1410 C CA . LYS A 1 179 ? -57.977 -7.743 75.104 1.00 81.62 179 LYS A CA 1
ATOM 1411 C C . LYS A 1 179 ? -59.396 -8.323 75.113 1.00 81.62 179 LYS A C 1
ATOM 1413 O O . LYS A 1 179 ? -60.281 -7.652 75.642 1.00 81.62 179 LYS A O 1
ATOM 1418 N N . ASN A 1 180 ? -59.605 -9.502 74.530 1.00 69.81 180 ASN A N 1
ATOM 1419 C CA . ASN A 1 180 ? -60.890 -10.208 74.486 1.00 69.81 180 ASN A CA 1
ATOM 1420 C C . ASN A 1 180 ? -60.882 -11.392 75.453 1.00 69.81 180 ASN A C 1
ATOM 1422 O O . ASN A 1 180 ? -61.971 -11.712 75.972 1.00 69.81 180 ASN A O 1
#

Radius of gyration: 60.09 Å; Cα contacts (8 Å, |Δi|>4): 0; chains: 1; bounding box: 139×39×163 Å

Solvent-accessible surface area (backbone atoms only — not comparable to full-atom values): 11143 Å² total; per-residue (Å²): 138,90,79,87,91,85,81,84,84,75,86,78,78,87,84,80,82,80,83,79,84,78,88,70,82,92,70,79,84,79,76,87,80,76,87,82,90,71,90,71,86,73,80,84,71,76,81,83,75,73,76,73,72,76,55,87,59,54,65,57,50,53,48,53,68,51,52,55,59,50,54,53,51,53,49,54,51,51,53,52,51,52,52,53,51,54,50,53,51,52,51,53,52,49,53,50,52,51,52,54,50,54,53,50,51,52,54,50,53,53,50,52,54,52,50,52,50,53,52,52,52,50,52,53,52,52,52,52,52,51,55,50,50,53,52,50,51,53,51,51,52,53,49,51,54,50,50,54,52,50,52,54,51,50,53,52,50,56,51,51,52,54,51,52,53,52,51,52,52,52,52,52,53,53,56,55,61,76,73,110

Organism: NCBI:txid392030